Protein AF-A0A0B3AYQ5-F1 (afdb_monomer)

Solvent-accessible surface area (backbone atoms only — not comparable to full-atom values): 13109 Å² total; per-residue (Å²): 111,71,46,58,50,50,16,62,77,32,60,96,40,75,68,12,52,46,30,43,43,31,38,44,29,35,71,77,69,67,36,53,75,66,44,11,40,66,32,95,88,72,11,34,40,79,83,50,86,39,75,66,57,52,54,53,49,52,52,49,53,55,54,66,64,71,38,71,66,62,55,50,54,50,51,51,52,51,51,54,48,53,53,50,51,52,54,51,52,52,51,49,50,60,68,42,46,61,56,46,50,50,49,52,42,36,38,61,44,52,49,21,46,53,53,8,47,52,45,10,52,50,40,34,53,52,51,50,48,56,49,50,46,50,53,56,57,50,56,70,68,73,61,85,64,96,80,60,83,84,62,44,66,62,53,52,53,52,50,59,75,55,40,73,91,76,61,77,56,53,69,62,55,44,50,57,53,51,52,50,52,52,52,50,30,50,55,48,39,50,52,43,35,44,71,75,66,42,91,48,64,67,59,37,54,53,49,36,55,55,45,42,53,47,18,50,52,48,18,54,51,39,25,50,52,38,31,52,53,35,49,52,51,60,48,46,70,73,70,68,78,81,123

pLDDT: mean 84.34, std 13.09, range [39.56, 97.56]

Radius of gyration: 45.5 Å; Cα contacts (8 Å, |Δi|>4): 191; chains: 1; bounding box: 104×42×115 Å

Sequence (243 aa):
MAFSSVSKTLEGTPSGNFFKAVDTNIRQLGMGINEALFNPKNGAILSYPSPLIESSMEVLLESSRKGPSIVSQSLISISTYIERIHKVSERLKDLLAEVISSMKAQISFLTPAIAGIVVGISAMVVNIIVKLNMSLSVTSFEGGSADVAGSAGGLTALVDLFSVNGIIPSYWFQLVVGIYVVELAFVLTILQNGIENGSDKINEQYLLGKNLGKSFLLYAIIAFIVTLLFTFMAQGILQGELV

Structure (mmCIF, N/CA/C/O backbone):
data_AF-A0A0B3AYQ5-F1
#
_entry.id   AF-A0A0B3AYQ5-F1
#
loop_
_atom_site.group_PDB
_atom_site.id
_atom_site.type_symbol
_atom_site.label_atom_id
_atom_site.label_alt_id
_atom_site.label_comp_id
_atom_site.label_asym_id
_atom_site.label_entity_id
_atom_site.label_seq_id
_atom_site.pdbx_PDB_ins_code
_atom_site.Cartn_x
_atom_site.Cartn_y
_atom_site.Cartn_z
_atom_site.occupancy
_atom_site.B_iso_or_equiv
_atom_site.auth_seq_id
_atom_site.auth_comp_id
_atom_site.auth_asym_id
_atom_site.auth_atom_id
_atom_site.pdbx_PDB_model_num
ATOM 1 N N . MET A 1 1 ? -40.738 -3.015 47.691 1.00 61.97 1 MET A N 1
ATOM 2 C CA . MET A 1 1 ? -39.549 -3.857 47.951 1.00 61.97 1 MET A CA 1
ATOM 3 C C . MET A 1 1 ? -39.862 -5.284 47.541 1.00 61.97 1 MET A C 1
ATOM 5 O O . MET A 1 1 ? -41.006 -5.706 47.702 1.00 61.97 1 MET A O 1
ATOM 9 N N . ALA A 1 2 ? -38.874 -5.998 47.000 1.00 78.31 2 ALA A N 1
ATOM 10 C CA . ALA A 1 2 ? -39.053 -7.349 46.471 1.00 78.31 2 ALA A CA 1
ATOM 11 C C . ALA A 1 2 ? -39.594 -8.330 47.533 1.00 78.31 2 ALA A C 1
ATOM 13 O O . ALA A 1 2 ? -40.571 -9.018 47.264 1.00 78.31 2 ALA A O 1
ATOM 14 N N . PHE A 1 3 ? -39.073 -8.295 48.768 1.00 84.19 3 PHE A N 1
ATOM 15 C CA . PHE A 1 3 ? -39.497 -9.186 49.862 1.00 84.19 3 PHE A CA 1
ATOM 16 C C . PHE A 1 3 ? -40.986 -9.064 50.238 1.00 84.19 3 PHE A C 1
ATOM 18 O O . PHE A 1 3 ? -41.672 -10.075 50.341 1.00 84.19 3 PHE A O 1
ATOM 25 N N . SER A 1 4 ? -41.520 -7.840 50.335 1.00 86.31 4 SER A N 1
ATOM 26 C CA . SER A 1 4 ? -42.957 -7.584 50.570 1.00 86.31 4 SER A CA 1
ATOM 27 C C . SER A 1 4 ? -43.858 -8.051 49.416 1.00 86.31 4 SER A C 1
ATOM 29 O O . SER A 1 4 ? -45.037 -8.334 49.602 1.00 86.31 4 SER A O 1
ATOM 31 N N . SER A 1 5 ? -43.318 -8.091 48.195 1.00 86.25 5 SER A N 1
ATOM 32 C CA . SER A 1 5 ? -44.075 -8.533 47.016 1.00 86.25 5 SER A CA 1
ATOM 33 C C . SER A 1 5 ? -44.118 -10.059 46.964 1.00 86.25 5 SER A C 1
ATOM 35 O O . SER A 1 5 ? -45.180 -10.635 46.774 1.00 86.25 5 SER A O 1
ATOM 37 N N . VAL A 1 6 ? -42.983 -10.712 47.231 1.00 85.88 6 VAL A N 1
ATOM 38 C CA . VAL A 1 6 ? -42.873 -12.175 47.299 1.00 85.88 6 VAL A CA 1
ATOM 39 C C . VAL A 1 6 ? -43.695 -12.748 48.458 1.00 85.88 6 VAL A C 1
ATOM 41 O O . VAL A 1 6 ? -44.351 -13.771 48.280 1.00 85.88 6 VAL A O 1
ATOM 44 N N . SER A 1 7 ? -43.729 -12.082 49.618 1.00 89.62 7 SER A N 1
ATOM 45 C CA . SER A 1 7 ? -44.543 -12.533 50.756 1.00 89.62 7 SER A CA 1
ATOM 46 C C . SER A 1 7 ? -46.047 -12.500 50.467 1.00 89.62 7 SER A C 1
ATOM 48 O O . SER A 1 7 ? -46.755 -13.408 50.893 1.00 89.62 7 SER A O 1
ATOM 50 N N . LYS A 1 8 ? -46.527 -11.503 49.709 1.00 89.19 8 LYS A N 1
ATOM 51 C CA . LYS A 1 8 ? -47.926 -11.415 49.255 1.00 89.19 8 LYS A CA 1
ATOM 52 C C . LYS A 1 8 ? -48.265 -12.466 48.201 1.00 89.19 8 LYS A C 1
ATOM 54 O O . LYS A 1 8 ? -49.341 -13.043 48.246 1.00 89.19 8 LYS A O 1
ATOM 59 N N . THR A 1 9 ? -47.356 -12.743 47.268 1.00 89.31 9 THR A N 1
ATOM 60 C CA . THR A 1 9 ? -47.579 -13.780 46.245 1.00 89.31 9 THR A CA 1
ATOM 61 C C . THR A 1 9 ? -47.590 -15.190 46.841 1.00 89.31 9 THR A C 1
ATOM 63 O O . THR A 1 9 ? -48.255 -16.076 46.318 1.00 89.31 9 THR A O 1
ATOM 66 N N . LEU A 1 10 ? -46.859 -15.402 47.937 1.00 88.38 10 LEU A N 1
ATOM 67 C CA . LEU A 1 10 ? -46.743 -16.685 48.635 1.00 88.38 10 LEU A CA 1
ATOM 68 C C . LEU A 1 10 ? -47.574 -16.735 49.928 1.00 88.38 10 LEU A C 1
ATOM 70 O O . LEU A 1 10 ? -47.243 -17.487 50.852 1.00 88.38 10 LEU A O 1
ATOM 74 N N . GLU A 1 11 ? -48.629 -15.925 50.017 1.00 87.56 11 GLU A N 1
ATOM 75 C CA . GLU A 1 11 ? -49.470 -15.819 51.207 1.00 87.56 11 GLU A CA 1
ATOM 76 C C . GLU A 1 11 ? -50.071 -17.184 51.596 1.00 87.56 11 GLU A C 1
ATOM 78 O O . GLU A 1 11 ? -50.520 -17.957 50.753 1.00 87.56 11 GLU A O 1
ATOM 83 N N . GLY A 1 12 ? -50.018 -17.516 52.889 1.00 85.62 12 GLY A N 1
ATOM 84 C CA . GLY A 1 12 ? -50.470 -18.810 53.415 1.00 85.62 12 GLY A CA 1
ATOM 85 C C . GLY A 1 12 ? -49.436 -19.944 53.369 1.00 85.62 12 GLY A C 1
ATOM 86 O O . GLY A 1 12 ? -49.708 -21.019 53.898 1.00 85.62 12 GLY A O 1
ATOM 87 N N . THR A 1 13 ? -48.240 -19.727 52.807 1.00 90.94 13 THR A N 1
ATOM 88 C CA . THR A 1 13 ? -47.160 -20.736 52.781 1.00 90.94 13 THR A CA 1
ATOM 89 C C . THR A 1 13 ? -46.059 -20.461 53.820 1.00 90.94 13 THR A C 1
ATOM 91 O O . THR A 1 13 ? -45.840 -19.303 54.194 1.00 90.94 13 THR A O 1
ATOM 94 N N . PRO A 1 14 ? -45.291 -21.486 54.256 1.00 85.12 14 PRO A N 1
ATOM 95 C CA . PRO A 1 14 ? -44.129 -21.293 55.132 1.00 85.12 14 PRO A CA 1
ATOM 96 C C . PRO A 1 14 ? -43.091 -20.319 54.551 1.00 85.12 14 PRO A C 1
ATOM 98 O O . PRO A 1 14 ? -42.562 -19.473 55.269 1.00 85.12 14 PRO A O 1
ATOM 101 N N . SER A 1 15 ? -42.850 -20.377 53.237 1.00 84.88 15 SER A N 1
ATOM 102 C CA . SER A 1 15 ? -41.939 -19.468 52.531 1.00 84.88 15 SER A CA 1
ATOM 103 C C . SER A 1 15 ? -42.455 -18.026 52.509 1.00 84.88 15 SER A C 1
ATOM 105 O O . SER A 1 15 ? -41.680 -17.091 52.699 1.00 84.88 15 SER A O 1
ATOM 107 N N . GLY A 1 16 ? -43.766 -17.826 52.339 1.00 88.69 16 GLY A N 1
ATOM 108 C CA . GLY A 1 16 ? -44.385 -16.502 52.433 1.00 88.69 16 GLY A CA 1
ATOM 109 C C . GLY A 1 16 ? -44.239 -15.887 53.823 1.00 88.69 16 GLY A C 1
ATOM 110 O O . GLY A 1 16 ? -43.894 -14.710 53.945 1.00 88.69 16 GLY A O 1
ATOM 111 N N . ASN A 1 17 ? -44.409 -16.693 54.875 1.00 89.69 17 ASN A N 1
ATOM 112 C CA . ASN A 1 17 ? -44.223 -16.241 56.254 1.00 89.69 17 ASN A CA 1
ATOM 113 C C . ASN A 1 17 ? -42.755 -15.907 56.571 1.00 89.69 17 ASN A C 1
ATOM 115 O O . ASN A 1 17 ? -42.500 -14.923 57.266 1.00 89.69 17 ASN A O 1
ATOM 119 N N . PHE A 1 18 ? -41.794 -16.649 56.008 1.00 91.19 18 PHE A N 1
ATOM 120 C CA . PHE A 1 18 ? -40.369 -16.308 56.081 1.00 91.19 18 PHE A CA 1
ATOM 121 C C . PHE A 1 18 ? -40.086 -14.931 55.460 1.00 91.19 18 PHE A C 1
ATOM 123 O O . PHE A 1 18 ? -39.549 -14.046 56.125 1.00 91.19 18 PHE A O 1
ATOM 130 N N . PHE A 1 19 ? -40.521 -14.689 54.219 1.00 91.25 19 PHE A N 1
ATOM 131 C CA . PHE A 1 19 ? -40.317 -13.389 53.567 1.00 91.25 19 PHE A CA 1
ATOM 132 C C . PHE A 1 19 ? -41.082 -12.244 54.245 1.00 91.25 19 PHE A C 1
ATOM 134 O O . PHE A 1 19 ? -40.617 -11.103 54.235 1.00 91.25 19 PHE A O 1
ATOM 141 N N . LYS A 1 20 ? -42.224 -12.533 54.879 1.00 91.25 20 LYS A N 1
ATOM 142 C CA . LYS A 1 20 ? -42.960 -11.576 55.716 1.00 91.25 20 LYS A CA 1
ATOM 143 C C . LYS A 1 20 ? -42.175 -11.204 56.975 1.00 91.25 20 LYS A C 1
ATOM 145 O O . LYS A 1 20 ? -42.151 -10.027 57.333 1.00 91.25 20 LYS A O 1
ATOM 150 N N . ALA A 1 21 ? -41.509 -12.164 57.620 1.00 89.75 21 ALA A N 1
ATOM 151 C CA . ALA A 1 21 ? -40.634 -11.899 58.763 1.00 89.75 21 ALA A CA 1
ATOM 152 C C . ALA A 1 21 ? -39.441 -11.016 58.363 1.00 89.75 21 ALA A C 1
ATOM 154 O O . ALA A 1 21 ? -39.172 -10.021 59.031 1.00 89.75 21 ALA A O 1
ATOM 155 N N . VAL A 1 22 ? -38.806 -11.297 57.219 1.00 90.44 22 VAL A N 1
ATOM 156 C CA . VAL A 1 22 ? -37.732 -10.455 56.660 1.00 90.44 22 VAL A CA 1
ATOM 157 C C . VAL A 1 22 ? -38.226 -9.030 56.361 1.00 90.44 22 VAL A C 1
ATOM 159 O O . VAL A 1 22 ? -37.581 -8.065 56.761 1.00 90.44 22 VAL A O 1
ATOM 162 N N . ASP A 1 23 ? -39.385 -8.864 55.711 1.00 91.62 23 ASP A N 1
ATOM 163 C CA . ASP A 1 23 ? -39.957 -7.534 55.413 1.00 91.62 23 ASP A CA 1
ATOM 164 C C . ASP A 1 23 ? -40.316 -6.761 56.694 1.00 91.62 23 ASP A C 1
ATOM 166 O O . ASP A 1 23 ? -40.090 -5.555 56.779 1.00 91.62 23 ASP A O 1
ATOM 170 N N . THR A 1 24 ? -40.817 -7.459 57.717 1.00 90.25 24 THR A N 1
ATOM 171 C CA . THR A 1 24 ? -41.140 -6.878 59.031 1.00 90.25 24 THR A CA 1
ATOM 172 C C . THR A 1 24 ? -39.876 -6.394 59.736 1.00 90.25 24 THR A C 1
ATOM 174 O O . THR A 1 24 ? -39.824 -5.259 60.204 1.00 90.25 24 THR A O 1
ATOM 177 N N . ASN A 1 25 ? -38.830 -7.214 59.730 1.00 90.69 25 ASN A N 1
ATOM 178 C CA . ASN A 1 25 ? -37.513 -6.900 60.268 1.00 90.69 25 ASN A CA 1
ATOM 179 C C . ASN A 1 25 ? -36.871 -5.674 59.595 1.00 90.69 25 ASN A C 1
ATOM 181 O O . ASN A 1 25 ? -36.304 -4.818 60.271 1.00 90.69 25 ASN A O 1
ATOM 185 N N . ILE A 1 26 ? -37.014 -5.536 58.275 1.00 89.75 26 ILE A N 1
ATOM 186 C CA . ILE A 1 26 ? -36.509 -4.371 57.534 1.00 89.75 26 ILE A CA 1
ATOM 187 C C . ILE A 1 26 ? -37.347 -3.117 57.835 1.00 89.75 26 ILE A C 1
ATOM 189 O O . ILE A 1 26 ? -36.799 -2.038 58.043 1.00 89.75 26 ILE A O 1
ATOM 193 N N . ARG A 1 27 ? -38.682 -3.233 57.862 1.00 88.06 27 ARG A N 1
ATOM 194 C CA . ARG A 1 27 ? -39.593 -2.077 57.967 1.00 88.06 27 ARG A CA 1
ATOM 195 C C . ARG A 1 27 ? -39.807 -1.567 59.386 1.00 88.06 27 ARG A C 1
ATOM 197 O O . ARG A 1 27 ? -39.902 -0.361 59.577 1.00 88.06 27 ARG A O 1
ATOM 204 N N . GLN A 1 28 ? -39.968 -2.471 60.348 1.00 87.44 28 GLN A N 1
ATOM 205 C CA . GLN A 1 28 ? -40.329 -2.124 61.725 1.00 87.44 28 GLN A CA 1
ATOM 206 C C . GLN A 1 28 ? -39.097 -1.941 62.609 1.00 87.44 28 GLN A C 1
ATOM 208 O O . GLN A 1 28 ? -39.107 -1.080 63.482 1.00 87.44 28 GLN A O 1
ATOM 213 N N . LEU A 1 29 ? -38.036 -2.720 62.371 1.00 85.25 29 LEU A N 1
ATOM 214 C CA . LEU A 1 29 ? -36.797 -2.659 63.154 1.00 85.25 29 LEU A CA 1
ATOM 215 C C . LEU A 1 29 ? -35.672 -1.889 62.442 1.00 85.25 29 LEU A C 1
ATOM 217 O O . LEU A 1 29 ? -34.616 -1.685 63.031 1.00 85.25 29 LEU A O 1
ATOM 221 N N . GLY A 1 30 ? -35.883 -1.453 61.193 1.00 85.31 30 GLY A N 1
ATOM 222 C CA . GLY A 1 30 ? -34.909 -0.664 60.430 1.00 85.31 30 GLY A CA 1
ATOM 223 C C . GLY A 1 30 ? -33.626 -1.420 60.067 1.00 85.31 30 GLY A C 1
ATOM 224 O O . GLY A 1 30 ? -32.621 -0.788 59.751 1.00 85.31 30 GLY A O 1
ATOM 225 N N . MET A 1 31 ? -33.637 -2.754 60.133 1.00 88.75 31 MET A N 1
ATOM 226 C CA . MET A 1 31 ? -32.448 -3.579 59.912 1.00 88.75 31 MET A CA 1
ATOM 227 C C . MET A 1 31 ? -32.062 -3.640 58.427 1.00 88.75 31 MET A C 1
ATOM 229 O O . MET A 1 31 ? -32.922 -3.698 57.543 1.00 88.75 31 MET A O 1
ATOM 233 N N . GLY A 1 32 ? -30.755 -3.683 58.144 1.00 86.62 32 GLY A N 1
ATOM 234 C CA . GLY A 1 32 ? -30.249 -3.970 56.796 1.00 86.62 32 GLY A CA 1
ATOM 235 C C . GLY A 1 32 ? -30.603 -5.395 56.347 1.00 86.62 32 GLY A C 1
ATOM 236 O O . GLY A 1 32 ? -30.903 -6.246 57.175 1.00 86.62 32 GLY A O 1
ATOM 237 N N . ILE A 1 33 ? -30.543 -5.700 55.043 1.00 87.25 33 ILE A N 1
ATOM 238 C CA . ILE A 1 33 ? -30.954 -7.020 54.505 1.00 87.25 33 ILE A CA 1
ATOM 239 C C . ILE A 1 33 ? -30.185 -8.181 55.165 1.00 87.25 33 ILE A C 1
ATOM 241 O O . ILE A 1 33 ? -30.793 -9.191 55.506 1.00 87.25 33 ILE A O 1
ATOM 245 N N . ASN A 1 34 ? -28.873 -8.027 55.392 1.00 88.25 34 ASN A N 1
ATOM 246 C CA . ASN A 1 34 ? -28.060 -9.031 56.089 1.00 88.25 34 ASN A CA 1
ATOM 247 C C . ASN A 1 34 ? -28.537 -9.237 57.539 1.00 88.25 34 ASN A C 1
ATOM 249 O O . ASN A 1 34 ? -28.801 -10.366 57.938 1.00 88.25 34 ASN A O 1
ATOM 253 N N . GLU A 1 35 ? -28.740 -8.158 58.298 1.00 88.44 35 GLU A N 1
ATOM 254 C CA . GLU A 1 35 ? -29.214 -8.245 59.685 1.00 88.44 35 GLU A CA 1
ATOM 255 C C . GLU A 1 35 ? -30.648 -8.789 59.770 1.00 88.44 35 GLU A C 1
ATOM 257 O O . GLU A 1 35 ? -30.952 -9.635 60.604 1.00 88.44 35 GLU A O 1
ATOM 262 N N . ALA A 1 36 ? -31.537 -8.379 58.868 1.00 90.62 36 ALA A N 1
ATOM 263 C CA . ALA A 1 36 ? -32.914 -8.858 58.836 1.00 90.62 36 ALA A CA 1
ATOM 264 C C . ALA A 1 36 ? -33.018 -10.375 58.599 1.00 90.62 36 ALA A C 1
ATOM 266 O O . ALA A 1 36 ? -33.968 -11.002 59.080 1.00 90.62 36 ALA A O 1
ATOM 267 N N . LEU A 1 37 ? -32.045 -10.957 57.891 1.00 90.19 37 LEU A N 1
ATOM 268 C CA . LEU A 1 37 ? -31.942 -12.390 57.619 1.00 90.19 37 LEU A CA 1
ATOM 269 C C . LEU A 1 37 ? -31.195 -13.143 58.736 1.00 90.19 37 LEU A C 1
ATOM 271 O O . LEU A 1 37 ? -31.741 -14.111 59.265 1.00 90.19 37 LEU A O 1
ATOM 275 N N . PHE A 1 38 ? -30.002 -12.676 59.127 1.00 91.94 38 PHE A N 1
ATOM 276 C CA . PHE A 1 38 ? -29.012 -13.440 59.906 1.00 91.94 38 PHE A CA 1
ATOM 277 C C . PHE A 1 38 ? -28.703 -12.878 61.310 1.00 91.94 38 PHE A C 1
ATOM 279 O O . PHE A 1 38 ? -27.786 -13.364 61.970 1.00 91.94 38 PHE A O 1
ATOM 286 N N . ASN A 1 39 ? -29.416 -11.855 61.804 1.00 92.19 39 ASN A N 1
ATOM 287 C CA . ASN A 1 39 ? -29.119 -11.292 63.128 1.00 92.19 39 ASN A CA 1
ATOM 288 C C . ASN A 1 39 ? -29.266 -12.359 64.244 1.00 92.19 39 ASN A C 1
ATOM 290 O O . ASN A 1 39 ? -30.325 -12.984 64.334 1.00 92.19 39 ASN A O 1
ATOM 294 N N . PRO A 1 40 ? -28.273 -12.521 65.144 1.00 85.31 40 PRO A N 1
ATOM 295 C CA . PRO A 1 40 ? -28.285 -13.552 66.190 1.00 85.31 40 PRO A CA 1
ATOM 296 C C . PRO A 1 40 ? -29.435 -13.453 67.198 1.00 85.31 40 PRO A C 1
ATOM 298 O O . PRO A 1 40 ? -29.719 -14.421 67.897 1.00 85.31 40 PRO A O 1
ATOM 301 N N . LYS A 1 41 ? -30.067 -12.280 67.323 1.00 84.56 41 LYS A N 1
ATOM 302 C CA . LYS A 1 41 ? -31.176 -12.036 68.257 1.00 84.56 41 LYS A CA 1
ATOM 303 C C . LYS A 1 41 ? -32.534 -12.012 67.559 1.00 84.56 41 LYS A C 1
ATOM 305 O O . LYS A 1 41 ? -33.481 -12.583 68.083 1.00 84.56 41 LYS A O 1
ATOM 310 N N . ASN A 1 42 ? -32.616 -11.367 66.391 1.00 84.69 42 ASN A N 1
ATOM 311 C CA . ASN A 1 42 ? -33.891 -11.048 65.729 1.00 84.69 42 ASN A CA 1
ATOM 312 C C . ASN A 1 42 ? -33.948 -11.444 64.236 1.00 84.69 42 ASN A C 1
ATOM 314 O O . ASN A 1 42 ? -34.849 -11.002 63.527 1.00 84.69 42 ASN A O 1
ATOM 318 N N . GLY A 1 43 ? -32.997 -12.225 63.717 1.00 88.06 43 GLY A N 1
ATOM 319 C CA . GLY A 1 43 ? -32.953 -12.621 62.305 1.00 88.06 43 GLY A CA 1
ATOM 320 C C . GLY A 1 43 ? -34.103 -13.550 61.907 1.00 88.06 43 GLY A C 1
ATOM 321 O O . GLY A 1 43 ? -34.515 -14.417 62.678 1.00 88.06 43 GLY A O 1
ATOM 322 N N . ALA A 1 44 ? -34.609 -13.407 60.680 1.00 89.69 44 ALA A N 1
ATOM 323 C CA . ALA A 1 44 ? -35.707 -14.237 60.180 1.00 89.69 44 ALA A CA 1
ATOM 324 C C . ALA A 1 44 ? -35.354 -15.737 60.131 1.00 89.69 44 ALA A C 1
ATOM 326 O O . ALA A 1 44 ? -36.242 -16.577 60.272 1.00 89.69 44 ALA A O 1
ATOM 327 N N . ILE A 1 45 ? -34.069 -16.085 59.994 1.00 89.94 45 ILE A N 1
ATOM 328 C CA . ILE A 1 45 ? -33.587 -17.477 59.988 1.00 89.94 45 ILE A CA 1
ATOM 329 C C . ILE A 1 45 ? -33.779 -18.165 61.347 1.00 89.94 45 ILE A C 1
ATOM 331 O O . ILE A 1 45 ? -34.029 -19.365 61.381 1.00 89.94 45 ILE A O 1
ATOM 335 N N . LEU A 1 46 ? -33.786 -17.423 62.462 1.00 87.56 46 LEU A N 1
ATOM 336 C CA . LEU A 1 46 ? -34.055 -17.995 63.792 1.00 87.56 46 LEU A CA 1
ATOM 337 C C . LEU A 1 46 ? -35.468 -18.586 63.891 1.00 87.56 46 LEU A C 1
ATOM 339 O O . LEU A 1 46 ? -35.681 -19.578 64.581 1.00 87.56 46 LEU A O 1
ATOM 343 N N . SER A 1 47 ? -36.432 -17.984 63.188 1.00 86.50 47 SER A N 1
ATOM 344 C CA . SER A 1 47 ? -37.814 -18.477 63.126 1.00 86.50 47 SER A CA 1
ATOM 345 C C . SER A 1 47 ? -38.004 -19.591 62.086 1.00 86.50 47 SER A C 1
ATOM 347 O O . SER A 1 47 ? -39.020 -20.281 62.115 1.00 86.50 47 SER A O 1
ATOM 349 N N . TYR A 1 48 ? -37.042 -19.768 61.173 1.00 88.06 48 TYR A N 1
ATOM 350 C CA . TYR A 1 48 ? -37.090 -20.728 60.065 1.00 88.06 48 TYR A CA 1
ATOM 351 C C . TYR A 1 48 ? -35.714 -21.394 59.855 1.00 88.06 48 TYR A C 1
ATOM 353 O O . TYR A 1 48 ? -35.060 -21.136 58.838 1.00 88.06 48 TYR A O 1
ATOM 361 N N . PRO A 1 49 ? -35.256 -22.251 60.793 1.00 82.75 49 PRO A N 1
ATOM 362 C CA . PRO A 1 49 ? -33.917 -22.838 60.768 1.00 82.75 49 PRO A CA 1
ATOM 363 C C . PRO A 1 49 ? -33.827 -23.956 59.718 1.00 82.75 49 PRO A C 1
ATOM 365 O O . PRO A 1 49 ? -33.979 -25.140 60.014 1.00 82.75 49 PRO A O 1
ATOM 368 N N . SER A 1 50 ? -33.611 -23.573 58.460 1.00 89.88 50 SER A N 1
ATOM 369 C CA . SER A 1 50 ? -33.400 -24.489 57.339 1.00 89.88 50 SER A CA 1
ATOM 370 C C . SER A 1 50 ? -32.055 -24.195 56.670 1.00 89.88 50 SER A C 1
ATOM 372 O O . SER A 1 50 ? -31.890 -23.090 56.145 1.00 89.88 50 SER A O 1
ATOM 374 N N . PRO A 1 51 ? -31.136 -25.179 56.583 1.00 86.94 51 PRO A N 1
ATOM 375 C CA . PRO A 1 51 ? -29.842 -25.003 55.914 1.00 86.94 51 PRO A CA 1
ATOM 376 C C . PRO A 1 51 ? -29.971 -24.556 54.450 1.00 86.94 51 PRO A C 1
ATOM 378 O O . PRO A 1 51 ? -29.129 -23.833 53.921 1.00 86.94 51 PRO A O 1
ATOM 381 N N . LEU A 1 52 ? -31.059 -24.961 53.785 1.00 85.88 52 LEU A N 1
ATOM 382 C CA . LEU A 1 52 ? -31.342 -24.580 52.404 1.00 85.88 52 LEU A CA 1
ATOM 383 C C . LEU A 1 52 ? -31.734 -23.101 52.288 1.00 85.88 52 LEU A C 1
ATOM 385 O O . LEU A 1 52 ? -31.305 -22.428 51.351 1.00 85.88 52 LEU A O 1
ATOM 389 N N . ILE A 1 53 ? -32.544 -22.596 53.225 1.00 88.50 53 ILE A N 1
ATOM 390 C CA . ILE A 1 53 ? -32.951 -21.184 53.261 1.00 88.50 53 ILE A CA 1
ATOM 391 C C . ILE A 1 53 ? -31.740 -20.312 53.583 1.00 88.50 53 ILE A C 1
ATOM 393 O O . ILE A 1 53 ? -31.520 -19.313 52.905 1.00 88.50 53 ILE A O 1
ATOM 397 N N . GLU A 1 54 ? -30.940 -20.722 54.564 1.00 88.19 54 GLU A N 1
ATOM 398 C CA . GLU A 1 54 ? -29.711 -20.042 54.968 1.00 88.19 54 GLU A CA 1
ATOM 399 C C . GLU A 1 54 ? -28.751 -19.877 53.782 1.00 88.19 54 GLU A C 1
ATOM 401 O O . GLU A 1 54 ? -28.472 -18.751 53.367 1.00 88.19 54 GLU A O 1
ATOM 406 N N . SER A 1 55 ? -28.369 -20.984 53.136 1.00 89.88 55 SER A N 1
ATOM 407 C CA . SER A 1 55 ? -27.460 -20.962 51.984 1.00 89.88 55 SER A CA 1
ATOM 408 C C . SER A 1 55 ? -28.033 -20.191 50.785 1.00 89.88 55 SER A C 1
ATOM 410 O O . SER A 1 55 ? -27.331 -19.408 50.143 1.00 89.88 55 SER A O 1
ATOM 412 N N . SER A 1 56 ? -29.332 -20.335 50.496 1.00 88.88 56 SER A N 1
ATOM 413 C CA . SER A 1 56 ? -29.973 -19.605 49.388 1.00 88.88 56 SER A CA 1
ATOM 414 C C . SER A 1 56 ? -29.992 -18.093 49.624 1.00 88.88 56 SER A C 1
ATOM 416 O O . SER A 1 56 ? -29.821 -17.310 48.687 1.00 88.88 56 SER A O 1
ATOM 418 N N . MET A 1 57 ? -30.205 -17.663 50.869 1.00 89.94 57 MET A N 1
ATOM 419 C CA . MET A 1 57 ? -30.222 -16.250 51.239 1.00 89.94 57 MET A CA 1
ATOM 420 C C . MET A 1 57 ? -28.816 -15.647 51.329 1.00 89.94 57 MET A C 1
ATOM 422 O O . MET A 1 57 ? -28.658 -14.478 50.981 1.00 89.94 57 MET A O 1
ATOM 426 N N . GLU A 1 58 ? -27.792 -16.424 51.702 1.00 88.06 58 GLU A N 1
ATOM 427 C CA . GLU A 1 58 ? -26.385 -16.003 51.608 1.00 88.06 58 GLU A CA 1
ATOM 428 C C . GLU A 1 58 ? -25.990 -15.719 50.155 1.00 88.06 58 GLU A C 1
ATOM 430 O O . GLU A 1 58 ? -25.463 -14.649 49.845 1.00 88.06 58 GLU A O 1
ATOM 435 N N . VAL A 1 59 ? -26.316 -16.636 49.237 1.00 85.50 59 VAL A N 1
ATOM 436 C CA . VAL A 1 59 ? -26.042 -16.461 47.803 1.00 85.50 59 VAL A CA 1
ATOM 437 C C . VAL A 1 59 ? -26.806 -15.261 47.238 1.00 85.50 59 VAL A C 1
ATOM 439 O O . VAL A 1 59 ? -26.242 -14.469 46.478 1.00 85.50 59 VAL A O 1
ATOM 442 N N . LEU A 1 60 ? -28.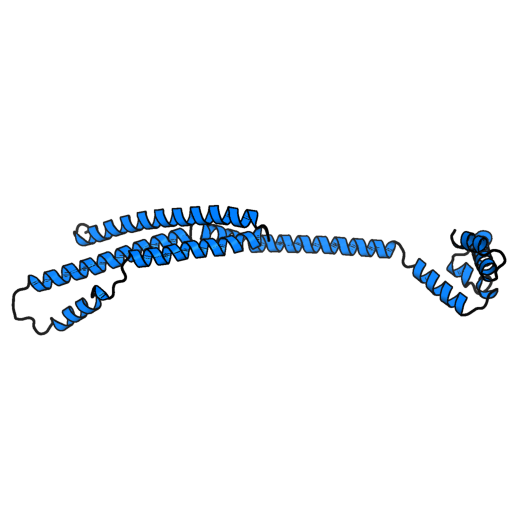074 -15.079 47.622 1.00 82.50 60 LEU A N 1
ATOM 443 C CA . LEU A 1 60 ? -28.871 -13.923 47.208 1.00 82.50 60 LEU A CA 1
ATOM 444 C C . LEU A 1 60 ? -28.247 -12.609 47.697 1.00 82.50 60 LEU A C 1
ATOM 446 O O . LEU A 1 60 ? -28.117 -11.668 46.911 1.00 82.50 60 LEU A O 1
ATOM 450 N N . LEU A 1 61 ? -27.817 -12.548 48.958 1.00 84.88 61 LEU A N 1
ATOM 451 C CA . LEU A 1 61 ? -27.155 -11.375 49.522 1.00 84.88 61 LEU A CA 1
ATOM 452 C C . LEU A 1 61 ? -25.856 -11.052 48.770 1.00 84.88 61 LEU A C 1
ATOM 454 O O . LEU A 1 61 ? -25.629 -9.899 48.396 1.00 84.88 61 LEU A O 1
ATOM 458 N N . GLU A 1 62 ? -25.037 -12.064 48.494 1.00 81.25 62 GLU A N 1
ATOM 459 C CA . GLU A 1 62 ? -23.751 -11.876 47.825 1.00 81.25 62 GLU A CA 1
ATOM 460 C C . GLU A 1 62 ? -23.915 -11.507 46.343 1.00 81.25 62 GLU A C 1
ATOM 462 O O . GLU A 1 62 ? -23.189 -10.663 45.813 1.00 81.25 62 GLU A O 1
ATOM 467 N N . SER A 1 63 ? -24.944 -12.043 45.681 1.00 73.25 63 SER A N 1
ATOM 468 C CA . SER A 1 63 ? -25.324 -11.639 44.323 1.00 73.25 63 SER A CA 1
ATOM 469 C C . SER A 1 63 ? -25.847 -10.199 44.265 1.00 73.25 63 SER A C 1
ATOM 471 O O . SER A 1 63 ? -25.487 -9.458 43.353 1.00 73.25 63 SER A O 1
ATOM 473 N N . SER A 1 64 ? -26.603 -9.755 45.277 1.00 72.75 64 SER A N 1
ATOM 474 C CA . SER A 1 64 ? -27.078 -8.372 45.402 1.00 72.75 64 SER A CA 1
ATOM 475 C C . SER A 1 64 ? -25.948 -7.383 45.712 1.00 72.75 64 SER A C 1
ATOM 477 O O . SER A 1 64 ? -26.110 -6.186 45.466 1.00 72.75 64 SER A O 1
ATOM 479 N N . ARG A 1 65 ? -24.811 -7.857 46.245 1.00 70.81 65 ARG A N 1
ATOM 480 C CA . ARG A 1 65 ? -23.595 -7.058 46.474 1.00 70.81 65 ARG A CA 1
ATOM 481 C C . ARG A 1 65 ? -22.723 -6.897 45.231 1.00 70.81 65 ARG A C 1
ATOM 483 O O . ARG A 1 65 ? -21.914 -5.967 45.207 1.00 70.81 65 ARG A O 1
ATOM 490 N N . LYS A 1 66 ? -22.892 -7.718 44.182 1.00 67.06 66 LYS A N 1
ATOM 491 C CA . LYS A 1 66 ? -22.317 -7.448 42.848 1.00 67.06 66 LYS A CA 1
ATOM 492 C C . LYS A 1 66 ? -23.037 -6.240 42.234 1.00 67.06 66 LYS A C 1
ATOM 494 O O . LYS A 1 66 ? -23.945 -6.369 41.424 1.00 67.06 66 LYS A O 1
ATOM 499 N N . GLY A 1 67 ? -22.671 -5.056 42.717 1.00 69.88 67 GLY A N 1
ATOM 500 C CA . GLY A 1 67 ? -23.408 -3.818 42.507 1.00 69.88 67 GLY A CA 1
ATOM 501 C C . GLY A 1 67 ? -22.898 -2.946 41.353 1.00 69.88 67 GLY A C 1
ATOM 502 O O . GLY A 1 67 ? -21.869 -3.243 40.737 1.00 69.88 67 GLY A O 1
ATOM 503 N N . PRO A 1 68 ? -23.575 -1.806 41.114 1.00 72.44 68 PRO A N 1
ATOM 504 C CA . PRO A 1 68 ? -23.263 -0.843 40.050 1.00 72.44 68 PRO A CA 1
ATOM 505 C C . PRO A 1 68 ? -21.799 -0.378 40.008 1.00 72.44 68 PRO A C 1
ATOM 507 O O . PRO A 1 68 ? -21.290 -0.042 38.944 1.00 72.44 68 PRO A O 1
ATOM 510 N N . SER A 1 69 ? -21.102 -0.396 41.150 1.00 72.88 69 SER A N 1
ATOM 511 C CA . SER A 1 69 ? -19.679 -0.049 41.256 1.00 72.88 69 SER A CA 1
ATOM 512 C C . SER A 1 69 ? -18.775 -0.971 40.423 1.00 72.88 69 SER A C 1
ATOM 514 O O . SER A 1 69 ? -17.902 -0.492 39.706 1.00 72.88 69 SER A O 1
ATOM 516 N N . ILE A 1 70 ? -19.034 -2.286 40.420 1.00 78.38 70 ILE A N 1
ATOM 517 C CA . ILE A 1 70 ? -18.256 -3.251 39.621 1.00 78.38 70 ILE A CA 1
ATOM 518 C C . ILE A 1 70 ? -18.513 -3.048 38.121 1.00 78.38 70 ILE A C 1
ATOM 520 O O . ILE A 1 70 ? -17.587 -3.133 37.311 1.00 78.38 70 ILE A O 1
ATOM 524 N N . VAL A 1 71 ? -19.754 -2.723 37.749 1.00 77.19 71 VAL A N 1
ATOM 525 C CA . VAL A 1 71 ? -20.123 -2.393 36.364 1.00 77.19 71 VAL A CA 1
ATOM 526 C C . VAL A 1 71 ? -19.425 -1.107 35.913 1.00 77.19 71 VAL A C 1
ATOM 528 O O . VAL A 1 71 ? -18.805 -1.094 34.855 1.00 77.19 71 VAL A O 1
ATOM 531 N N . SER A 1 72 ? -19.446 -0.058 36.739 1.00 86.06 72 SER A N 1
ATOM 532 C CA . SER A 1 72 ? -18.748 1.209 36.477 1.00 86.06 72 SER A CA 1
ATOM 533 C C . SER A 1 72 ? -17.241 1.005 36.304 1.00 86.06 72 SER A C 1
ATOM 535 O O . SER A 1 72 ? -16.665 1.432 35.304 1.00 86.06 72 SER A O 1
ATOM 537 N N . GLN A 1 73 ? -16.611 0.261 37.218 1.00 86.50 73 GLN A N 1
ATOM 538 C CA . GLN A 1 73 ? -15.186 -0.056 37.144 1.00 86.50 73 GLN A CA 1
ATOM 539 C C . GLN A 1 73 ? -14.835 -0.805 35.849 1.00 86.50 73 GLN A C 1
ATOM 541 O O . GLN A 1 73 ? -13.834 -0.493 35.207 1.00 86.50 73 GLN A O 1
ATOM 546 N N . SER A 1 74 ? -15.689 -1.744 35.429 1.00 87.38 74 SER A N 1
ATOM 547 C CA . SER A 1 74 ? -15.515 -2.498 34.182 1.00 87.38 74 SER A CA 1
ATOM 548 C C . SER A 1 74 ? -15.650 -1.605 32.943 1.00 87.38 74 SER A C 1
ATOM 550 O O . SER A 1 74 ? -14.848 -1.717 32.018 1.00 87.38 74 SER A O 1
ATOM 552 N N . LEU A 1 75 ? -16.615 -0.677 32.931 1.00 87.56 75 LEU A N 1
ATOM 553 C CA . LEU A 1 75 ? -16.793 0.286 31.838 1.00 87.56 75 LEU A CA 1
ATOM 554 C C . LEU A 1 75 ? -15.607 1.253 31.722 1.00 87.56 75 LEU A C 1
ATOM 556 O O . LEU A 1 75 ? -15.144 1.509 30.611 1.00 87.56 75 LEU A O 1
ATOM 560 N N . ILE A 1 76 ? -15.068 1.736 32.849 1.00 94.00 76 ILE A N 1
ATOM 561 C CA . ILE A 1 76 ? -13.852 2.566 32.867 1.00 94.00 76 ILE A CA 1
ATOM 562 C C . ILE A 1 76 ? -12.673 1.783 32.281 1.00 94.00 76 ILE A C 1
ATOM 564 O O . ILE A 1 76 ? -11.979 2.289 31.402 1.00 94.00 76 ILE A O 1
ATOM 568 N N . SER A 1 77 ? -12.473 0.530 32.702 1.00 94.00 77 SER A N 1
ATOM 569 C CA . SER A 1 77 ? -11.401 -0.318 32.169 1.00 94.00 77 SER A CA 1
ATOM 570 C C . SER A 1 77 ? -11.532 -0.567 30.663 1.00 94.00 77 SER A C 1
ATOM 572 O O . SER A 1 77 ? -10.529 -0.491 29.953 1.00 94.00 77 SER A O 1
ATOM 574 N N . ILE A 1 78 ? -12.748 -0.803 30.157 1.00 94.25 78 ILE A N 1
ATOM 575 C CA . ILE A 1 78 ? -13.009 -0.940 28.715 1.00 94.25 78 ILE A CA 1
ATOM 576 C C . ILE A 1 78 ? -12.699 0.371 27.984 1.00 94.25 78 ILE A C 1
ATOM 578 O O . ILE A 1 78 ? -12.014 0.350 26.963 1.00 94.25 78 ILE A O 1
ATOM 582 N N . SER A 1 79 ? -13.130 1.517 28.518 1.00 96.56 79 SER A N 1
ATOM 583 C CA . SER A 1 79 ? -12.837 2.830 27.931 1.00 96.56 79 SER A CA 1
ATOM 584 C C . SER A 1 79 ? -11.331 3.086 27.846 1.00 96.56 79 SER A C 1
ATOM 586 O O . SER A 1 79 ? -10.825 3.471 26.793 1.00 96.56 79 SER A O 1
ATOM 588 N N . THR A 1 80 ? -10.589 2.820 28.9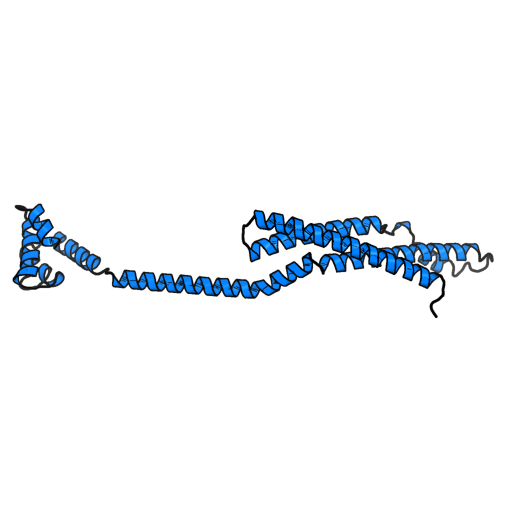26 1.00 96.44 80 THR A N 1
ATOM 589 C CA . THR A 1 80 ? -9.125 2.952 28.942 1.00 96.44 80 THR A CA 1
ATOM 590 C C . THR A 1 80 ? -8.458 1.993 27.955 1.00 96.44 80 THR A C 1
ATOM 592 O O . THR A 1 80 ? -7.455 2.344 27.335 1.00 96.44 80 THR A O 1
ATOM 595 N N . TYR A 1 81 ? -8.989 0.782 27.783 1.00 97.06 81 TYR A N 1
ATOM 596 C CA . TYR A 1 81 ? -8.480 -0.170 26.798 1.00 97.06 81 TYR A CA 1
ATOM 597 C C . TYR A 1 81 ? -8.683 0.321 25.358 1.00 97.06 81 TYR A C 1
ATOM 599 O O . TYR A 1 81 ? -7.738 0.288 24.571 1.00 97.06 81 TYR A O 1
ATOM 607 N N . ILE A 1 82 ? -9.869 0.847 25.031 1.00 96.75 82 ILE A N 1
ATOM 608 C CA . ILE A 1 82 ? -10.162 1.434 23.713 1.00 96.75 82 ILE A CA 1
ATOM 609 C C . ILE A 1 82 ? -9.236 2.625 23.433 1.00 96.75 82 ILE A C 1
ATOM 611 O O . ILE A 1 82 ? -8.659 2.709 22.350 1.00 96.75 82 ILE A O 1
ATOM 615 N N . GLU A 1 83 ? -9.021 3.503 24.417 1.00 97.31 83 GLU A N 1
ATOM 616 C CA . GLU A 1 83 ? -8.093 4.633 24.289 1.00 97.31 83 GLU A CA 1
ATOM 617 C C . GLU A 1 83 ? -6.655 4.160 24.010 1.00 97.31 83 GLU A C 1
ATOM 619 O O . GLU A 1 83 ? -5.964 4.708 23.149 1.00 97.31 83 GLU A O 1
ATOM 624 N N . ARG A 1 84 ? -6.200 3.100 24.693 1.00 97.56 84 ARG A N 1
ATOM 625 C CA . ARG A 1 84 ? -4.880 2.497 24.449 1.00 97.56 84 ARG A CA 1
ATOM 626 C C . ARG A 1 84 ? -4.777 1.891 23.052 1.00 97.56 84 ARG A C 1
ATOM 628 O O . ARG A 1 84 ? -3.759 2.103 22.400 1.00 97.56 84 ARG A O 1
ATOM 635 N N . ILE A 1 85 ? -5.803 1.181 22.578 1.00 96.94 85 ILE A N 1
ATOM 636 C CA . ILE A 1 85 ? -5.839 0.656 21.202 1.00 96.94 85 ILE A CA 1
ATOM 637 C C . ILE A 1 85 ? -5.735 1.793 20.191 1.00 96.94 85 ILE A C 1
ATOM 639 O O . ILE A 1 85 ? -4.966 1.687 19.238 1.00 96.94 85 ILE A O 1
ATOM 643 N N . HIS A 1 86 ? -6.476 2.881 20.400 1.00 96.25 86 HIS A N 1
ATOM 644 C CA . HIS A 1 86 ? -6.440 4.025 19.500 1.00 96.25 86 HIS A CA 1
ATOM 645 C C . HIS A 1 86 ? -5.031 4.629 19.420 1.00 96.25 86 HIS A C 1
ATOM 647 O O . HIS A 1 86 ? -4.496 4.763 18.322 1.00 96.25 86 HIS A O 1
ATOM 653 N N . LYS A 1 87 ? -4.381 4.861 20.571 1.00 97.00 87 LYS A N 1
ATOM 654 C CA . LYS A 1 87 ? -2.987 5.341 20.636 1.00 97.00 87 LYS A CA 1
ATOM 655 C C . LYS A 1 87 ? -2.000 4.396 19.948 1.00 97.00 87 LYS A C 1
ATOM 657 O O . LYS A 1 87 ? -1.062 4.847 19.296 1.00 97.00 87 LYS A O 1
ATOM 662 N N . VAL A 1 88 ? -2.187 3.081 20.082 1.00 96.56 88 VAL A N 1
ATOM 663 C CA . VAL A 1 88 ? -1.353 2.094 19.376 1.00 96.56 88 VAL A CA 1
ATOM 664 C C . VAL A 1 88 ? -1.582 2.179 17.866 1.00 96.56 88 VAL A C 1
ATOM 666 O O . VAL A 1 88 ? -0.610 2.193 17.119 1.00 96.56 88 VAL A O 1
ATOM 669 N N . SER A 1 89 ? -2.832 2.280 17.407 1.00 92.31 89 SER A N 1
ATOM 670 C CA . SER A 1 89 ? -3.150 2.416 15.981 1.00 92.31 89 SER A CA 1
ATOM 671 C C . SER A 1 89 ? -2.570 3.693 15.377 1.00 92.31 89 SER A C 1
ATOM 673 O O . SER A 1 89 ? -2.011 3.634 14.285 1.00 92.31 89 SER A O 1
ATOM 675 N N . GLU A 1 90 ? -2.670 4.819 16.082 1.00 94.38 90 GLU A N 1
ATOM 676 C CA . GLU A 1 90 ? -2.084 6.096 15.670 1.00 94.38 90 GLU A CA 1
ATOM 677 C C . GLU A 1 90 ? -0.563 5.976 15.536 1.00 94.38 90 GLU A C 1
ATOM 679 O O . GLU A 1 90 ? -0.008 6.248 14.476 1.00 94.38 90 GLU A O 1
ATOM 684 N N . ARG A 1 91 ? 0.102 5.402 16.545 1.00 95.19 91 ARG A N 1
ATOM 685 C CA . ARG A 1 91 ? 1.547 5.161 16.493 1.00 95.19 91 ARG A CA 1
ATOM 686 C C . ARG A 1 91 ? 1.962 4.217 15.362 1.00 95.19 91 ARG A C 1
ATOM 688 O O . ARG A 1 91 ? 3.015 4.415 14.765 1.00 95.19 91 ARG A O 1
ATOM 695 N N . LEU A 1 92 ? 1.172 3.184 15.064 1.00 92.50 92 LEU A N 1
ATOM 696 C CA . LEU A 1 92 ? 1.436 2.306 13.919 1.00 92.50 92 LEU A CA 1
ATOM 697 C C . LEU A 1 92 ? 1.296 3.058 12.594 1.00 92.50 92 LEU A C 1
ATOM 699 O O . LEU A 1 92 ? 2.133 2.876 11.716 1.00 92.50 92 LEU A O 1
ATOM 703 N N . LYS A 1 93 ? 0.280 3.917 12.453 1.00 90.69 93 LYS A N 1
ATOM 704 C CA . LYS A 1 93 ? 0.128 4.764 11.264 1.00 90.69 93 LYS A CA 1
ATOM 705 C C . LYS A 1 93 ? 1.316 5.703 11.094 1.00 90.69 93 LYS A C 1
ATOM 707 O O . LYS A 1 93 ? 1.840 5.776 9.990 1.00 90.69 93 LYS A O 1
ATOM 712 N N . ASP A 1 94 ? 1.783 6.331 12.169 1.00 95.00 94 ASP A N 1
ATOM 713 C CA . ASP A 1 94 ? 2.956 7.209 12.126 1.00 95.00 94 ASP A CA 1
ATOM 714 C C . ASP A 1 94 ? 4.224 6.456 11.705 1.00 95.00 94 ASP A C 1
ATOM 716 O O . ASP A 1 94 ? 4.952 6.910 10.826 1.00 95.00 94 ASP A O 1
ATOM 720 N N . LEU A 1 95 ? 4.466 5.267 12.272 1.00 94.75 95 LEU A N 1
ATOM 721 C CA . LEU A 1 95 ? 5.621 4.437 11.908 1.00 94.75 95 LEU A CA 1
ATOM 722 C C . LEU A 1 95 ? 5.567 3.958 10.451 1.00 94.75 95 LEU A C 1
ATOM 724 O O . LEU A 1 95 ? 6.599 3.830 9.796 1.00 94.75 95 LEU A O 1
ATOM 728 N N . LEU A 1 96 ? 4.370 3.680 9.935 1.00 94.56 96 LEU A N 1
ATOM 729 C CA . LEU A 1 96 ? 4.179 3.212 8.563 1.00 94.56 96 LEU A CA 1
ATOM 730 C C . LEU A 1 96 ? 4.096 4.360 7.554 1.00 94.56 96 LEU A C 1
ATOM 732 O O . LEU A 1 96 ? 4.283 4.116 6.365 1.00 94.56 96 LEU A O 1
ATOM 736 N N . ALA A 1 97 ? 3.861 5.600 7.990 1.00 94.75 97 ALA A N 1
ATOM 737 C CA . ALA A 1 97 ? 3.722 6.753 7.106 1.00 94.75 97 ALA A CA 1
ATOM 738 C C . ALA A 1 97 ? 4.961 6.956 6.223 1.00 94.75 97 ALA A C 1
ATOM 740 O O . ALA A 1 97 ? 4.832 7.194 5.021 1.00 94.75 97 ALA A O 1
ATOM 741 N N . GLU A 1 98 ? 6.159 6.793 6.790 1.00 95.25 98 GLU A N 1
ATOM 742 C CA . GLU A 1 98 ? 7.416 6.875 6.042 1.00 95.25 98 GLU A CA 1
ATOM 743 C C . GLU A 1 98 ? 7.526 5.758 4.993 1.00 95.25 98 GLU A C 1
ATOM 745 O O . GLU A 1 98 ? 7.853 6.017 3.833 1.00 95.25 98 GLU A O 1
ATOM 750 N N . VAL A 1 99 ? 7.168 4.526 5.365 1.00 95.25 99 VAL A N 1
ATOM 751 C CA . VAL A 1 99 ? 7.191 3.364 4.463 1.00 95.25 99 VAL A CA 1
ATOM 752 C C . VAL A 1 99 ? 6.193 3.542 3.315 1.00 95.25 99 VAL A C 1
ATOM 754 O O . VAL A 1 99 ? 6.550 3.352 2.154 1.00 95.25 99 VAL A O 1
ATOM 757 N N . ILE A 1 100 ? 4.963 3.970 3.615 1.00 94.19 100 ILE A N 1
ATOM 758 C CA . ILE A 1 100 ? 3.915 4.253 2.623 1.00 94.19 100 ILE A CA 1
ATOM 759 C C . ILE A 1 100 ? 4.357 5.380 1.685 1.00 94.19 100 ILE A C 1
ATOM 761 O O . ILE A 1 100 ? 4.177 5.281 0.471 1.00 94.19 100 ILE A O 1
ATOM 765 N N . SER A 1 101 ? 4.946 6.448 2.228 1.00 95.06 101 SER A N 1
ATOM 766 C CA . SER A 1 101 ? 5.476 7.566 1.442 1.00 95.06 101 SER A CA 1
ATOM 767 C C . SER A 1 101 ? 6.586 7.105 0.492 1.00 95.06 101 SER A C 1
ATOM 769 O O . SER A 1 101 ? 6.556 7.412 -0.701 1.00 95.06 101 SER A O 1
ATOM 771 N N . SER A 1 102 ? 7.512 6.278 0.985 1.00 95.06 102 SER A N 1
ATOM 772 C CA . SER A 1 102 ? 8.570 5.665 0.177 1.00 95.06 102 SER A CA 1
ATOM 773 C C . SER A 1 102 ? 8.003 4.776 -0.932 1.00 95.06 102 SER A C 1
ATOM 775 O O . SER A 1 102 ? 8.393 4.917 -2.091 1.00 95.06 102 SER A O 1
ATOM 777 N N . MET A 1 103 ? 7.014 3.928 -0.631 1.00 95.50 103 MET A N 1
ATOM 778 C CA . MET A 1 103 ? 6.324 3.114 -1.638 1.00 95.50 103 MET A CA 1
ATOM 779 C C . MET A 1 103 ? 5.646 3.985 -2.707 1.00 95.50 103 MET A C 1
ATOM 781 O O . MET A 1 103 ? 5.820 3.735 -3.899 1.00 95.50 103 MET A O 1
ATOM 785 N N . LYS A 1 104 ? 4.944 5.058 -2.312 1.00 93.38 104 LYS A N 1
ATOM 786 C CA . LYS A 1 104 ? 4.339 6.025 -3.248 1.00 93.38 104 LYS A CA 1
ATOM 787 C C . LYS A 1 104 ? 5.393 6.661 -4.160 1.00 93.38 104 LYS A C 1
ATOM 789 O O . LYS A 1 104 ? 5.158 6.791 -5.363 1.00 93.38 104 LYS A O 1
ATOM 794 N N . ALA A 1 105 ? 6.553 7.038 -3.623 1.00 94.69 105 ALA A N 1
ATOM 795 C CA . ALA A 1 105 ? 7.658 7.601 -4.401 1.00 94.69 105 ALA A CA 1
ATOM 796 C C . ALA A 1 105 ? 8.267 6.573 -5.375 1.00 94.69 105 ALA A C 1
ATOM 798 O O . ALA A 1 105 ? 8.535 6.901 -6.534 1.00 94.69 105 ALA A O 1
ATOM 799 N N . GLN A 1 106 ? 8.424 5.321 -4.934 1.00 95.06 106 GLN A N 1
ATOM 800 C CA . GLN A 1 106 ? 8.893 4.209 -5.763 1.00 95.06 106 GLN A CA 1
ATOM 801 C C . GLN A 1 106 ? 7.971 3.960 -6.949 1.00 95.06 106 GLN A C 1
ATOM 803 O O . GLN A 1 106 ? 8.431 3.956 -8.088 1.00 95.06 106 GLN A O 1
ATOM 808 N N . ILE A 1 107 ? 6.669 3.843 -6.690 1.00 94.50 107 ILE A N 1
ATOM 809 C CA . ILE A 1 107 ? 5.660 3.643 -7.728 1.00 94.50 107 ILE A CA 1
ATOM 810 C C . ILE A 1 107 ? 5.654 4.835 -8.690 1.00 94.50 107 ILE A C 1
ATOM 812 O O . ILE A 1 107 ? 5.774 4.660 -9.899 1.00 94.50 107 ILE A O 1
ATOM 816 N N . SER A 1 108 ? 5.516 6.054 -8.166 1.00 90.38 108 SER A N 1
ATOM 817 C CA . SER A 1 108 ? 5.220 7.226 -8.994 1.00 90.38 108 SER A CA 1
ATOM 818 C C . SER A 1 108 ? 6.400 7.749 -9.806 1.00 90.38 108 SER A C 1
ATOM 820 O O . SER A 1 108 ? 6.155 8.311 -10.869 1.00 90.38 108 SER A O 1
ATOM 822 N N . PHE A 1 109 ? 7.642 7.592 -9.338 1.00 91.31 109 PHE A N 1
ATOM 823 C CA . PHE A 1 109 ? 8.798 8.216 -9.985 1.00 91.31 109 PHE A CA 1
ATOM 824 C C . PHE A 1 109 ? 10.068 7.369 -9.960 1.00 91.31 109 PHE A C 1
ATOM 826 O O . PHE A 1 109 ? 10.659 7.149 -11.014 1.00 91.31 109 PHE A O 1
ATOM 833 N N . LEU A 1 110 ? 10.498 6.884 -8.792 1.00 93.88 110 LEU A N 1
ATOM 834 C CA . LEU A 1 110 ? 11.845 6.325 -8.643 1.00 93.88 110 LEU A CA 1
ATOM 835 C C . LEU A 1 110 ? 12.037 5.038 -9.461 1.00 93.88 110 LEU A C 1
ATOM 837 O O . LEU A 1 110 ? 13.013 4.931 -10.202 1.00 93.88 110 LEU A O 1
ATOM 841 N N . THR A 1 111 ? 11.097 4.091 -9.387 1.00 94.25 111 THR A N 1
ATOM 842 C CA . THR A 1 111 ? 11.174 2.834 -10.147 1.00 94.25 111 THR A CA 1
ATOM 843 C C . THR A 1 111 ? 11.101 3.076 -11.659 1.00 94.25 111 THR A C 1
ATOM 845 O O . THR A 1 111 ? 12.006 2.619 -12.362 1.00 94.25 111 THR A O 1
ATOM 848 N N . PRO A 1 112 ? 10.112 3.830 -12.190 1.00 95.00 112 PRO A N 1
ATOM 849 C CA . PRO A 1 112 ? 10.079 4.188 -13.609 1.00 95.00 112 PRO A CA 1
ATOM 850 C C . PRO A 1 112 ? 11.340 4.906 -14.103 1.00 95.00 112 PRO A C 1
ATOM 852 O O . PRO A 1 112 ? 11.813 4.625 -15.204 1.00 95.00 112 PRO A O 1
ATOM 855 N N . ALA A 1 113 ? 11.898 5.812 -13.294 1.00 95.25 113 ALA A N 1
ATOM 856 C CA . ALA A 1 113 ? 13.084 6.575 -13.659 1.00 95.25 113 ALA A CA 1
ATOM 857 C C . ALA A 1 113 ? 14.330 5.695 -13.751 1.00 95.25 113 ALA A C 1
ATOM 859 O O . ALA A 1 113 ? 15.007 5.707 -14.778 1.00 95.25 113 ALA A O 1
ATOM 860 N N . ILE A 1 114 ? 14.606 4.891 -12.720 1.00 95.44 114 ILE A N 1
ATOM 861 C CA . ILE A 1 114 ? 15.757 3.982 -12.719 1.00 95.44 114 ILE A CA 1
ATOM 862 C C . ILE A 1 114 ? 15.632 2.981 -13.872 1.00 95.44 114 ILE A C 1
ATOM 864 O O . ILE A 1 114 ? 16.587 2.790 -14.619 1.00 95.44 114 ILE A O 1
ATOM 868 N N . ALA A 1 115 ? 14.448 2.398 -14.073 1.00 95.19 115 ALA A N 1
ATOM 869 C CA . ALA A 1 115 ? 14.202 1.461 -15.165 1.00 95.19 115 ALA A CA 1
ATOM 870 C C . ALA A 1 115 ? 14.436 2.094 -16.548 1.00 95.19 115 ALA A C 1
ATOM 872 O O . ALA A 1 115 ? 15.089 1.492 -17.400 1.00 95.19 115 ALA A O 1
ATOM 873 N N . GLY A 1 116 ? 13.952 3.321 -16.769 1.00 94.06 116 GLY A N 1
ATOM 874 C CA . GLY A 1 116 ? 14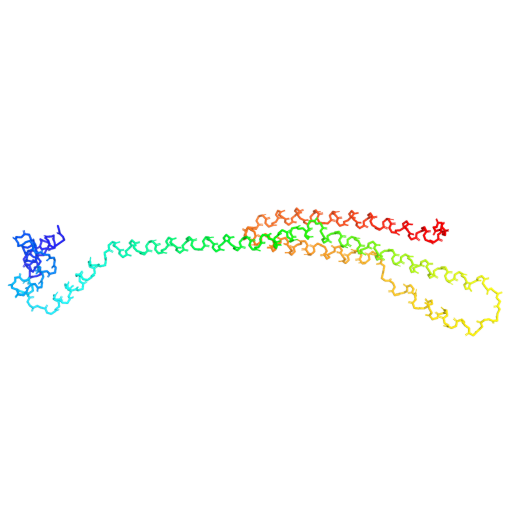.168 4.042 -18.023 1.00 94.06 116 GLY A CA 1
ATOM 875 C C . GLY A 1 116 ? 15.641 4.378 -18.270 1.00 94.06 116 GLY A C 1
ATOM 876 O O . GLY A 1 116 ? 16.130 4.216 -19.388 1.00 94.06 116 GLY A O 1
ATOM 877 N N . ILE A 1 117 ? 16.372 4.771 -17.221 1.00 94.00 117 ILE A N 1
ATOM 878 C CA . ILE A 1 117 ? 17.816 5.031 -17.301 1.00 94.00 117 ILE A CA 1
ATOM 879 C C . ILE A 1 117 ? 18.579 3.753 -17.654 1.00 94.00 117 ILE A C 1
ATOM 881 O O . ILE A 1 117 ? 19.411 3.771 -18.559 1.00 94.00 117 ILE A O 1
ATOM 885 N N . VAL A 1 118 ? 18.274 2.639 -16.984 1.00 93.56 118 VAL A N 1
ATOM 886 C CA . VAL A 1 118 ? 18.917 1.341 -17.230 1.00 93.56 118 VAL A CA 1
ATOM 887 C C . VAL A 1 118 ? 18.714 0.898 -18.680 1.00 93.56 118 VAL A C 1
ATOM 889 O O . VAL A 1 118 ? 19.685 0.535 -19.336 1.00 93.56 118 VAL A O 1
ATOM 892 N N . VAL A 1 119 ? 17.496 1.007 -19.222 1.00 93.25 119 VAL A N 1
ATOM 893 C CA . VAL A 1 119 ? 17.225 0.694 -20.639 1.00 93.25 119 VAL A CA 1
ATOM 894 C C . VAL A 1 119 ? 18.049 1.572 -21.581 1.00 93.25 119 VAL A C 1
ATOM 896 O O . VAL A 1 119 ? 18.643 1.055 -22.528 1.00 93.25 119 VAL A O 1
ATOM 899 N N . GLY A 1 120 ? 18.132 2.877 -21.315 1.00 91.44 120 GLY A N 1
ATOM 900 C CA . GLY A 1 120 ? 18.904 3.796 -22.150 1.00 91.44 120 GLY A CA 1
ATOM 901 C C . GLY A 1 120 ? 20.411 3.522 -22.119 1.00 91.44 120 GLY A C 1
ATOM 902 O O . GLY A 1 120 ? 21.052 3.525 -23.171 1.00 91.44 120 GLY A O 1
ATOM 903 N N . ILE A 1 121 ? 20.973 3.211 -20.946 1.00 90.75 121 ILE A N 1
ATOM 904 C CA . ILE A 1 121 ? 22.384 2.810 -20.813 1.00 90.75 121 ILE A CA 1
ATOM 905 C C . 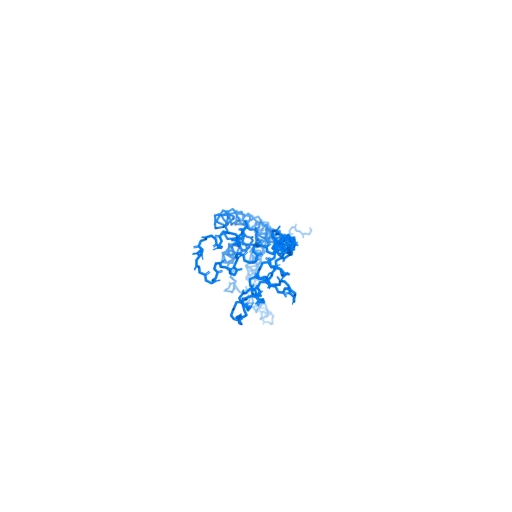ILE A 1 121 ? 22.628 1.491 -21.550 1.00 90.75 121 ILE A C 1
ATOM 907 O O . ILE A 1 121 ? 23.585 1.380 -22.313 1.00 90.75 121 ILE A O 1
ATOM 911 N N . SER A 1 122 ? 21.755 0.496 -21.388 1.00 89.56 122 SER A N 1
ATOM 912 C CA . SER A 1 122 ? 21.880 -0.780 -22.099 1.00 89.56 122 SER A CA 1
ATOM 913 C C . SER A 1 122 ? 21.831 -0.595 -23.617 1.00 89.56 122 SER A C 1
ATOM 915 O O . SER A 1 122 ? 22.644 -1.180 -24.331 1.00 89.56 122 SER A O 1
ATOM 917 N N . ALA A 1 123 ? 20.943 0.265 -24.124 1.00 88.25 123 ALA A N 1
ATOM 918 C CA . ALA A 1 123 ? 20.892 0.601 -25.544 1.00 88.25 123 ALA A CA 1
ATOM 919 C C . ALA A 1 123 ? 22.184 1.284 -26.026 1.00 88.25 123 ALA A C 1
ATOM 921 O O . ALA A 1 123 ? 22.671 0.973 -27.114 1.00 88.25 123 ALA A O 1
ATOM 922 N N . MET A 1 124 ? 22.771 2.175 -25.222 1.00 88.25 124 MET A N 1
ATOM 923 C CA . MET A 1 124 ? 24.067 2.796 -25.513 1.00 88.25 124 MET A CA 1
ATOM 924 C C . MET A 1 124 ? 25.180 1.752 -25.625 1.00 88.25 124 MET A C 1
ATOM 926 O O . MET A 1 124 ? 25.909 1.741 -26.615 1.00 88.25 124 MET A O 1
ATOM 930 N N . VAL A 1 125 ? 25.283 0.859 -24.637 1.00 87.31 125 VAL A N 1
ATOM 931 C CA . VAL A 1 125 ? 26.304 -0.198 -24.591 1.00 87.31 125 VAL A CA 1
ATOM 932 C C . VAL A 1 125 ? 26.193 -1.102 -25.816 1.00 87.31 125 VAL A C 1
ATOM 934 O O . VAL A 1 125 ? 27.193 -1.331 -26.491 1.00 87.31 125 VAL A O 1
ATOM 937 N N . VAL A 1 126 ? 24.981 -1.542 -26.170 1.00 86.06 126 VAL A N 1
ATOM 938 C CA . VAL A 1 126 ? 24.743 -2.354 -27.375 1.00 86.06 126 VAL A CA 1
ATOM 939 C C . VAL A 1 126 ? 25.185 -1.611 -28.640 1.00 86.06 126 VAL A C 1
ATOM 941 O O . VAL A 1 126 ? 25.905 -2.178 -29.459 1.00 86.06 126 VAL A O 1
ATOM 944 N N . ASN A 1 127 ? 24.820 -0.333 -28.792 1.00 83.75 127 ASN A N 1
ATOM 945 C CA . ASN A 1 127 ? 25.229 0.469 -29.949 1.00 83.75 127 ASN A CA 1
ATOM 946 C C . ASN A 1 127 ? 26.751 0.641 -30.043 1.00 83.75 127 ASN A C 1
ATOM 948 O O . ASN A 1 127 ? 27.304 0.570 -31.139 1.00 83.75 127 ASN A O 1
ATOM 952 N N . ILE A 1 128 ? 27.430 0.859 -28.914 1.00 85.06 128 ILE A N 1
ATOM 953 C CA . ILE A 1 128 ? 28.891 0.984 -28.872 1.00 85.06 128 ILE A CA 1
ATOM 954 C C . ILE A 1 128 ? 29.547 -0.337 -29.267 1.00 85.06 128 ILE A C 1
ATOM 956 O O . ILE A 1 128 ? 30.421 -0.326 -30.126 1.00 85.06 128 ILE A O 1
ATOM 960 N N . ILE A 1 129 ? 29.105 -1.472 -28.716 1.00 84.25 129 ILE A N 1
ATOM 961 C CA . ILE A 1 129 ? 29.683 -2.783 -29.049 1.00 84.25 129 ILE A CA 1
ATOM 962 C C . ILE A 1 129 ? 29.494 -3.095 -30.540 1.00 84.25 129 ILE A C 1
ATOM 964 O O . ILE A 1 129 ? 30.455 -3.470 -31.209 1.00 84.25 129 ILE A O 1
ATOM 968 N N . VAL A 1 130 ? 28.291 -2.884 -31.085 1.00 81.19 130 VAL A N 1
ATOM 969 C CA . VAL A 1 130 ? 28.009 -3.111 -32.514 1.00 81.19 130 VAL A CA 1
ATOM 970 C C . VAL A 1 130 ? 28.899 -2.230 -33.397 1.00 81.19 130 VAL A C 1
ATOM 972 O O . VAL A 1 130 ? 29.474 -2.710 -34.372 1.00 81.19 130 VAL A O 1
ATOM 975 N N . LYS A 1 131 ? 29.076 -0.951 -33.045 1.00 79.50 131 LYS A N 1
ATOM 976 C CA . LYS A 1 131 ? 29.935 -0.028 -33.803 1.00 79.50 131 LYS A CA 1
ATOM 977 C C . LYS A 1 131 ? 31.427 -0.331 -33.678 1.00 79.50 131 LYS A C 1
ATOM 979 O O . LYS A 1 131 ? 32.131 -0.238 -34.680 1.00 79.50 131 LYS A O 1
ATOM 984 N N . LEU A 1 132 ? 31.909 -0.714 -32.495 1.00 79.44 132 LEU A N 1
ATOM 985 C CA . LEU A 1 132 ? 33.296 -1.144 -32.295 1.00 79.44 132 LEU A CA 1
ATOM 986 C C . LEU A 1 132 ? 33.599 -2.412 -33.099 1.00 79.44 132 LEU A C 1
ATOM 988 O O . LEU A 1 132 ? 34.638 -2.474 -33.750 1.00 79.44 132 LEU A O 1
ATOM 992 N N . ASN A 1 133 ? 32.674 -3.379 -33.120 1.00 78.25 133 ASN A N 1
ATOM 993 C CA . ASN A 1 133 ? 32.796 -4.587 -33.937 1.00 78.25 133 ASN A CA 1
ATOM 994 C C . ASN A 1 133 ? 32.908 -4.234 -35.434 1.00 78.25 133 ASN A C 1
ATOM 996 O O . ASN A 1 133 ? 33.841 -4.681 -36.101 1.00 78.25 133 ASN A O 1
ATOM 1000 N N . MET A 1 134 ? 32.042 -3.339 -35.932 1.00 76.25 134 MET A N 1
ATOM 1001 C CA . MET A 1 134 ? 32.121 -2.846 -37.312 1.00 76.25 134 MET A CA 1
ATOM 1002 C C . MET A 1 134 ? 33.457 -2.139 -37.601 1.00 76.25 134 MET A C 1
ATOM 1004 O O . MET A 1 134 ? 34.129 -2.510 -38.557 1.00 76.25 134 MET A O 1
ATOM 1008 N N . SER A 1 135 ? 33.899 -1.191 -36.767 1.00 74.31 135 SER A N 1
ATOM 1009 C CA . SER A 1 135 ? 35.169 -0.470 -36.971 1.00 74.31 135 SER A CA 1
ATOM 1010 C C . SER A 1 135 ? 36.378 -1.410 -36.998 1.00 74.31 135 SER A C 1
ATOM 1012 O O . SER A 1 135 ? 37.249 -1.261 -37.850 1.00 74.31 135 SER A O 1
ATOM 1014 N N . LEU A 1 136 ? 36.423 -2.399 -36.101 1.00 71.38 136 LEU A N 1
ATOM 1015 C CA . LEU A 1 136 ? 37.532 -3.348 -36.005 1.00 71.38 136 LEU A CA 1
ATOM 1016 C C . LEU A 1 136 ? 37.550 -4.339 -37.186 1.00 71.38 136 LEU A C 1
ATOM 1018 O O . LEU A 1 136 ? 38.618 -4.727 -37.668 1.00 71.38 136 LEU A O 1
ATOM 1022 N N . SER A 1 137 ? 36.369 -4.691 -37.708 1.00 66.94 137 SER A N 1
ATOM 1023 C CA . SER A 1 137 ? 36.227 -5.494 -38.930 1.00 66.94 137 SER A CA 1
ATOM 1024 C C . SER A 1 137 ? 36.649 -4.740 -40.203 1.00 66.94 137 SER A C 1
ATOM 1026 O O . SER A 1 137 ? 37.216 -5.342 -41.109 1.00 66.94 137 SER A O 1
ATOM 1028 N N . VAL A 1 138 ? 36.454 -3.415 -40.264 1.00 63.47 138 VAL A N 1
ATOM 1029 C CA . VAL A 1 138 ? 36.906 -2.593 -41.403 1.00 63.47 138 VAL A CA 1
ATOM 1030 C C . VAL A 1 138 ? 38.428 -2.412 -41.393 1.00 63.47 138 VAL A C 1
ATOM 1032 O O . VAL A 1 138 ? 39.075 -2.601 -42.422 1.00 63.47 138 VAL A O 1
ATOM 1035 N N . THR A 1 139 ? 39.041 -2.149 -40.233 1.00 59.16 139 THR A N 1
ATOM 1036 C CA . THR A 1 139 ? 40.507 -1.996 -40.125 1.00 59.16 139 THR A CA 1
ATOM 1037 C C . THR A 1 139 ? 41.278 -3.277 -40.480 1.00 59.16 139 THR A C 1
ATOM 1039 O O . THR A 1 139 ? 42.407 -3.206 -40.961 1.00 59.16 139 THR A O 1
ATOM 1042 N N . SER A 1 140 ? 40.670 -4.453 -40.307 1.00 56.62 140 SER A N 1
ATOM 1043 C CA . SER A 1 140 ? 41.264 -5.735 -40.722 1.00 56.62 140 SER A CA 1
ATOM 1044 C C . SER A 1 140 ? 41.174 -6.005 -42.232 1.00 56.62 140 SER A C 1
ATOM 1046 O O . SER A 1 140 ? 41.871 -6.893 -42.716 1.00 56.62 140 SER A O 1
ATOM 1048 N N . PHE A 1 141 ? 40.389 -5.222 -42.985 1.00 52.75 141 PHE A N 1
ATOM 1049 C CA . PHE A 1 141 ? 40.256 -5.340 -44.443 1.00 52.75 141 PHE A CA 1
ATOM 1050 C C . PHE A 1 141 ? 41.080 -4.304 -45.235 1.00 52.75 141 PHE A C 1
ATOM 1052 O O . PHE A 1 141 ? 41.469 -4.590 -46.365 1.00 52.75 141 PHE A O 1
ATOM 1059 N N . GLU A 1 142 ? 41.397 -3.133 -44.664 1.00 47.56 142 GLU A N 1
ATOM 1060 C CA . GLU A 1 142 ? 42.215 -2.095 -45.334 1.00 47.56 142 GLU A CA 1
ATOM 1061 C C . GLU A 1 142 ? 43.734 -2.224 -45.078 1.00 47.56 142 GLU A C 1
ATOM 1063 O O . GLU A 1 142 ? 44.545 -1.652 -45.805 1.00 47.56 142 GLU A O 1
ATOM 1068 N N . GLY A 1 143 ? 44.153 -3.031 -44.098 1.00 45.69 143 GLY A N 1
ATOM 1069 C CA . GLY A 1 143 ? 45.558 -3.327 -43.788 1.00 45.69 143 GLY A CA 1
ATOM 1070 C C . GLY A 1 143 ? 46.147 -4.468 -44.622 1.00 45.69 143 GLY A C 1
ATOM 1071 O O . GLY A 1 143 ? 46.635 -5.452 -44.071 1.00 45.69 143 GLY A O 1
ATOM 1072 N N . GLY A 1 144 ? 46.097 -4.364 -45.950 1.00 48.72 144 GLY A N 1
ATOM 1073 C CA . GLY A 1 144 ? 46.730 -5.317 -46.863 1.00 48.72 144 GLY A CA 1
ATOM 1074 C C . GLY A 1 144 ? 48.261 -5.246 -46.827 1.00 48.72 144 GLY A C 1
ATOM 1075 O O . GLY A 1 144 ? 48.872 -4.651 -47.707 1.00 48.72 144 GLY A O 1
ATOM 1076 N N . SER A 1 145 ? 48.899 -5.875 -45.839 1.00 42.78 145 SER A N 1
ATOM 1077 C CA . SER A 1 145 ? 50.285 -6.349 -45.961 1.00 42.78 145 SER A CA 1
ATOM 1078 C C . SER A 1 145 ? 50.503 -7.581 -45.080 1.00 42.78 145 SER A C 1
ATOM 1080 O O . SER A 1 145 ? 50.158 -7.612 -43.901 1.00 42.78 145 SER A O 1
ATOM 1082 N N . ALA A 1 146 ? 51.019 -8.636 -45.703 1.00 50.22 146 ALA A N 1
ATOM 1083 C CA . ALA A 1 146 ? 50.968 -10.023 -45.252 1.00 50.22 146 ALA A CA 1
ATOM 1084 C C . ALA A 1 146 ? 51.981 -10.412 -44.148 1.00 50.22 146 ALA A C 1
ATOM 1086 O O . ALA A 1 146 ? 52.306 -11.588 -44.037 1.00 50.22 146 ALA A O 1
ATOM 1087 N N . ASP A 1 147 ? 52.458 -9.476 -43.318 1.00 47.22 147 ASP A N 1
ATOM 1088 C CA . ASP A 1 147 ? 53.605 -9.718 -42.413 1.00 47.22 147 ASP A CA 1
ATOM 1089 C C . ASP A 1 147 ? 53.318 -9.578 -40.904 1.00 47.22 147 ASP A C 1
ATOM 1091 O O . ASP A 1 147 ? 54.234 -9.498 -40.087 1.00 47.22 147 ASP A O 1
ATOM 1095 N N . VAL A 1 148 ? 52.053 -9.629 -40.475 1.00 52.50 148 VAL A N 1
ATOM 1096 C CA . VAL A 1 148 ? 51.689 -9.577 -39.041 1.00 52.50 148 VAL A CA 1
ATOM 1097 C C . VAL A 1 148 ? 50.960 -10.856 -38.601 1.00 52.50 148 VAL A C 1
ATOM 1099 O O . VAL A 1 148 ? 49.879 -10.842 -38.020 1.00 52.50 148 VAL A O 1
ATOM 1102 N N . ALA A 1 149 ? 51.570 -12.012 -38.872 1.00 50.66 149 ALA A N 1
ATOM 1103 C CA . ALA A 1 149 ? 51.039 -13.328 -38.490 1.00 50.66 149 ALA A CA 1
ATOM 1104 C C . ALA A 1 149 ? 51.220 -13.676 -36.990 1.00 50.66 149 ALA A C 1
ATOM 1106 O O . ALA A 1 149 ? 50.668 -14.666 -36.518 1.00 50.66 149 ALA A O 1
ATOM 1107 N N . GLY A 1 150 ? 51.971 -12.873 -36.223 1.00 50.91 150 GLY A N 1
ATOM 1108 C CA . GLY A 1 150 ? 52.277 -13.141 -34.807 1.00 50.91 150 GLY A CA 1
ATOM 1109 C C . GLY A 1 150 ? 51.389 -12.427 -33.778 1.00 50.91 150 GLY A C 1
ATOM 1110 O O . GLY A 1 150 ? 51.275 -12.897 -32.651 1.00 50.91 150 GLY A O 1
ATOM 1111 N N . SER A 1 151 ? 50.739 -11.315 -34.140 1.00 52.75 151 SER A N 1
ATOM 1112 C CA . SER A 1 151 ? 49.879 -10.528 -33.231 1.00 52.75 151 SER A CA 1
ATOM 1113 C C . SER A 1 151 ? 48.401 -10.503 -33.637 1.00 52.75 151 SER A C 1
ATOM 1115 O O . SER A 1 151 ? 47.568 -9.991 -32.889 1.00 52.75 151 SER A O 1
ATOM 1117 N N . ALA A 1 152 ? 48.047 -11.132 -34.763 1.00 55.00 152 ALA A N 1
ATOM 1118 C CA . ALA A 1 152 ? 46.665 -11.280 -35.213 1.00 55.00 152 ALA A CA 1
ATOM 1119 C C . ALA A 1 152 ? 45.816 -12.140 -34.257 1.00 55.00 152 ALA A C 1
ATOM 1121 O O . ALA A 1 152 ? 44.671 -11.797 -34.000 1.00 55.00 152 ALA A O 1
ATOM 1122 N N . GLY A 1 153 ? 46.380 -13.188 -33.640 1.00 57.41 153 GLY A N 1
ATOM 1123 C CA . GLY A 1 153 ? 45.623 -14.094 -32.760 1.00 57.41 153 GLY A CA 1
ATOM 1124 C C . GLY A 1 153 ? 45.010 -13.423 -31.521 1.00 57.41 153 GLY A C 1
ATOM 1125 O O . GLY A 1 153 ? 43.920 -13.799 -31.099 1.00 57.41 153 GLY A O 1
ATOM 1126 N N . GLY A 1 154 ? 45.664 -12.393 -30.971 1.00 65.25 154 GLY A N 1
ATOM 1127 C CA . GLY A 1 154 ? 45.133 -11.620 -29.842 1.00 65.25 154 GLY A CA 1
ATOM 1128 C C . GLY A 1 154 ? 44.017 -10.655 -30.248 1.00 65.25 154 GLY A C 1
ATOM 1129 O O . GLY A 1 154 ? 43.049 -10.492 -29.510 1.00 65.25 154 GLY A O 1
ATOM 1130 N N . LEU A 1 155 ? 44.114 -10.061 -31.443 1.00 63.66 155 LEU A N 1
ATOM 1131 C CA . LEU A 1 155 ? 43.088 -9.165 -31.976 1.00 63.66 155 LEU A CA 1
ATOM 1132 C C . LEU A 1 155 ? 41.852 -9.941 -32.436 1.00 63.66 155 LEU A C 1
ATOM 1134 O O . LEU A 1 155 ? 40.733 -9.527 -32.152 1.00 63.66 155 LEU A O 1
ATOM 1138 N N . THR A 1 156 ? 42.041 -11.096 -33.076 1.00 65.38 156 THR A N 1
ATOM 1139 C CA . THR A 1 156 ? 40.942 -11.984 -33.469 1.00 65.38 156 THR A CA 1
ATOM 1140 C C . THR A 1 156 ? 40.220 -12.545 -32.243 1.00 65.38 156 THR A C 1
ATOM 1142 O O . THR A 1 156 ? 38.997 -12.539 -32.229 1.00 65.38 156 THR A O 1
ATOM 1145 N N . ALA A 1 157 ? 40.935 -12.923 -31.174 1.00 65.38 157 ALA A N 1
ATOM 1146 C CA . ALA A 1 157 ? 40.315 -13.340 -29.910 1.00 65.38 157 ALA A CA 1
ATOM 1147 C C . ALA A 1 157 ? 39.546 -12.201 -29.208 1.00 65.38 157 ALA A C 1
ATOM 1149 O O . ALA A 1 157 ? 38.514 -12.450 -28.589 1.00 65.38 157 ALA A O 1
ATOM 1150 N N . LEU A 1 158 ? 40.007 -10.948 -29.324 1.00 64.88 158 LEU A N 1
ATOM 1151 C CA . LEU A 1 158 ? 39.292 -9.778 -28.801 1.00 64.88 158 LEU A CA 1
ATOM 1152 C C . LEU A 1 158 ? 38.020 -9.477 -29.615 1.00 64.88 158 LEU A C 1
ATOM 1154 O O . LEU A 1 158 ? 36.977 -9.185 -29.039 1.00 64.88 158 LEU A O 1
ATOM 1158 N N . VAL A 1 159 ? 38.092 -9.580 -30.947 1.00 67.44 159 VAL A N 1
ATOM 1159 C CA . VAL A 1 159 ? 36.937 -9.448 -31.857 1.00 67.44 159 VAL A CA 1
ATOM 1160 C C . VAL A 1 159 ? 35.898 -10.534 -31.574 1.00 67.44 159 VAL A C 1
ATOM 1162 O O . VAL A 1 159 ? 34.702 -10.246 -31.568 1.00 67.44 159 VAL A O 1
ATOM 1165 N N . ASP A 1 160 ? 36.347 -11.758 -31.291 1.00 68.25 160 ASP A N 1
ATOM 1166 C CA . ASP A 1 160 ? 35.475 -12.894 -30.983 1.00 68.25 160 ASP A CA 1
ATOM 1167 C C . ASP A 1 160 ? 34.823 -12.767 -29.591 1.00 68.25 160 ASP A C 1
ATOM 1169 O O . ASP A 1 160 ? 33.677 -13.170 -29.397 1.00 68.25 160 ASP A O 1
ATOM 1173 N N . LEU A 1 161 ? 35.487 -12.100 -28.636 1.00 66.44 161 LEU A N 1
ATOM 1174 C CA . LEU A 1 161 ? 34.917 -11.756 -27.324 1.00 66.44 161 LEU A CA 1
ATOM 1175 C C . LEU A 1 161 ? 33.797 -10.699 -27.424 1.00 66.44 161 LEU A C 1
ATOM 1177 O O . LEU A 1 161 ? 32.862 -10.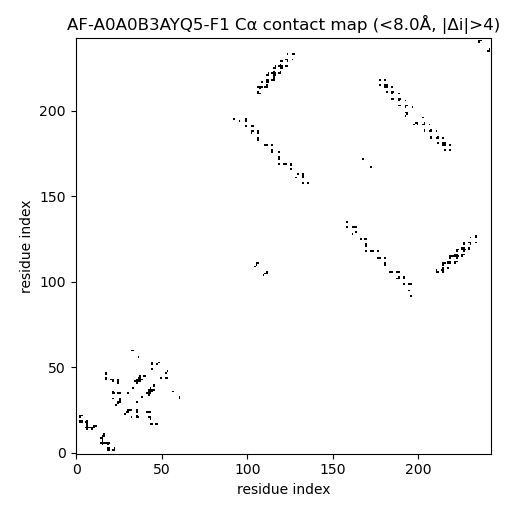717 -26.626 1.00 66.44 161 LEU A O 1
ATOM 1181 N N . PHE A 1 162 ? 33.846 -9.824 -28.435 1.00 65.25 162 PHE A N 1
ATOM 1182 C CA . PHE A 1 162 ? 32.782 -8.868 -28.783 1.00 65.25 162 PHE A CA 1
ATOM 1183 C C . PHE A 1 162 ? 31.932 -9.331 -29.978 1.00 65.25 162 PHE A C 1
ATOM 1185 O O . PHE A 1 162 ? 31.358 -8.508 -30.702 1.00 65.25 162 PHE A O 1
ATOM 1192 N N . SER A 1 163 ? 31.861 -10.641 -30.218 1.00 64.88 163 SER A N 1
ATOM 1193 C CA . SER A 1 163 ? 31.069 -11.200 -31.307 1.00 64.88 163 SER A CA 1
ATOM 1194 C C . SER A 1 163 ? 29.574 -10.913 -31.104 1.00 64.88 163 SER A C 1
ATOM 1196 O O . SER A 1 163 ? 28.981 -11.132 -30.046 1.00 64.88 163 SER A O 1
ATOM 1198 N N . VAL A 1 164 ? 28.941 -10.406 -32.164 1.00 63.84 164 VAL A N 1
ATOM 1199 C CA . VAL A 1 164 ? 27.551 -9.911 -32.172 1.00 63.84 164 VAL A CA 1
ATOM 1200 C C . VAL A 1 164 ? 26.525 -10.998 -31.812 1.00 63.84 164 VAL A C 1
ATOM 1202 O O . VAL A 1 164 ? 25.410 -10.691 -31.402 1.00 63.84 164 VAL A O 1
ATOM 1205 N N . ASN A 1 165 ? 26.911 -12.273 -31.900 1.00 64.62 165 ASN A N 1
ATOM 1206 C CA . ASN A 1 165 ? 26.036 -13.424 -31.681 1.00 64.62 165 ASN A CA 1
ATOM 1207 C C . ASN A 1 165 ? 25.581 -13.582 -30.212 1.00 64.62 165 ASN A C 1
ATOM 1209 O O . ASN A 1 165 ? 24.545 -14.186 -29.953 1.00 64.62 165 ASN A O 1
ATOM 1213 N N . GLY A 1 166 ? 26.326 -13.021 -29.250 1.00 66.25 166 GLY A N 1
ATOM 1214 C CA . GLY A 1 166 ? 25.971 -13.036 -27.823 1.00 66.25 166 GLY A CA 1
ATOM 1215 C C . GLY A 1 166 ? 25.251 -11.778 -27.322 1.00 66.25 166 GLY A C 1
ATOM 1216 O O . GLY A 1 166 ? 24.853 -11.723 -26.157 1.00 66.25 166 GLY A O 1
ATOM 1217 N N . ILE A 1 167 ? 25.095 -10.748 -28.161 1.00 75.19 167 ILE A N 1
ATOM 1218 C CA . ILE A 1 167 ? 24.524 -9.467 -27.736 1.00 75.19 167 ILE A CA 1
ATOM 1219 C C . ILE A 1 167 ? 23.003 -9.579 -27.743 1.00 75.19 167 ILE A C 1
ATOM 1221 O O . ILE A 1 167 ? 22.377 -9.666 -28.799 1.00 75.19 167 ILE A O 1
ATOM 1225 N N . ILE A 1 168 ? 22.397 -9.531 -26.555 1.00 78.81 168 ILE A N 1
ATOM 1226 C CA . ILE A 1 168 ? 20.942 -9.455 -26.426 1.00 78.81 168 ILE A CA 1
ATOM 1227 C C . ILE A 1 168 ? 20.478 -8.134 -27.055 1.00 78.81 168 ILE A C 1
ATOM 1229 O O . ILE A 1 168 ? 20.912 -7.063 -26.617 1.00 78.81 168 ILE A O 1
ATOM 1233 N N . PRO A 1 169 ? 19.582 -8.172 -28.055 1.00 82.19 169 PRO A N 1
ATOM 1234 C CA . PRO A 1 169 ? 19.051 -6.954 -28.637 1.00 82.19 169 PRO A CA 1
ATOM 1235 C C . PRO A 1 169 ? 18.335 -6.085 -27.596 1.00 82.19 169 PRO A C 1
ATOM 1237 O O . PRO A 1 169 ? 17.569 -6.584 -26.767 1.00 82.19 169 PRO A O 1
ATOM 1240 N N . SER A 1 170 ? 18.526 -4.767 -27.675 1.00 83.44 170 SER A N 1
ATOM 1241 C CA . SER A 1 170 ? 17.979 -3.807 -26.705 1.00 83.44 170 SER A CA 1
ATOM 1242 C C . SER A 1 170 ? 16.450 -3.848 -26.591 1.00 83.44 170 SER A C 1
ATOM 1244 O O . SER A 1 170 ? 15.916 -3.582 -25.517 1.00 83.44 170 SER A O 1
ATOM 1246 N N . TYR A 1 171 ? 15.741 -4.243 -27.653 1.00 86.88 171 TYR A N 1
ATOM 1247 C CA . TYR A 1 171 ? 14.281 -4.359 -27.644 1.00 86.88 171 TYR A CA 1
ATOM 1248 C C . TYR A 1 171 ? 13.771 -5.483 -26.724 1.00 86.88 171 TYR A C 1
ATOM 1250 O O . TYR A 1 171 ? 12.766 -5.293 -26.039 1.00 86.88 171 TYR A O 1
ATOM 1258 N N . TRP A 1 172 ? 14.472 -6.625 -26.649 1.00 89.75 172 TRP A N 1
ATOM 1259 C CA . TRP A 1 172 ? 14.126 -7.707 -25.717 1.00 89.75 172 TRP A CA 1
ATOM 1260 C C . TRP A 1 172 ? 14.321 -7.251 -24.276 1.00 89.75 172 TRP A C 1
ATOM 1262 O O . TRP A 1 172 ? 13.452 -7.455 -23.430 1.00 89.75 172 TRP A O 1
ATOM 1272 N N . PHE A 1 173 ? 15.443 -6.583 -24.011 1.00 89.50 173 PHE A N 1
ATOM 1273 C CA . PHE A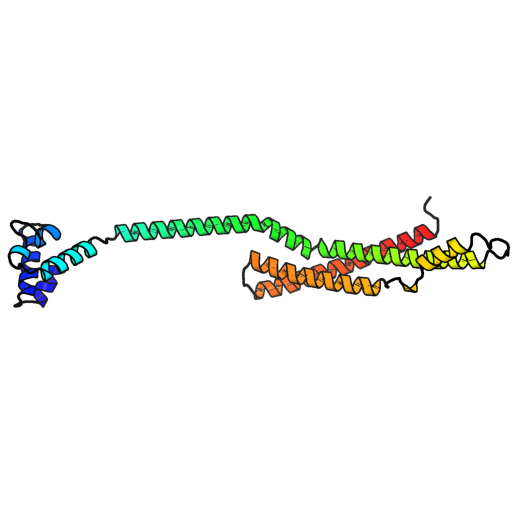 1 173 ? 15.752 -6.060 -22.688 1.00 89.50 173 PHE A CA 1
ATOM 1274 C C . PHE A 1 173 ? 14.739 -4.997 -22.237 1.00 89.50 173 PHE A C 1
ATOM 1276 O O . PHE A 1 173 ? 14.244 -5.049 -21.113 1.00 89.50 173 PHE A O 1
ATOM 1283 N N . GLN A 1 174 ? 14.363 -4.080 -23.132 1.00 91.19 174 GLN A N 1
ATOM 1284 C CA . GLN A 1 174 ? 13.344 -3.067 -22.862 1.00 91.19 174 GLN A CA 1
ATOM 1285 C C . GLN A 1 174 ? 11.996 -3.695 -22.485 1.00 91.19 174 GLN A C 1
ATOM 1287 O O . GLN A 1 174 ? 11.359 -3.236 -21.541 1.00 91.19 174 GLN A O 1
ATOM 1292 N N . LEU A 1 175 ? 11.574 -4.758 -23.176 1.00 92.06 175 LEU A N 1
ATOM 1293 C CA . LEU A 1 175 ? 10.315 -5.445 -22.882 1.00 92.06 175 LEU A CA 1
ATOM 1294 C C . LEU A 1 175 ? 10.340 -6.084 -21.485 1.00 92.06 175 LEU A C 1
ATOM 1296 O O . LEU A 1 175 ? 9.419 -5.863 -20.699 1.00 92.06 175 LEU A O 1
ATOM 1300 N N . VAL A 1 176 ? 11.413 -6.809 -21.148 1.00 93.88 176 VAL A N 1
ATOM 1301 C CA . VAL A 1 176 ? 11.575 -7.448 -19.828 1.00 93.88 176 VAL A CA 1
ATOM 1302 C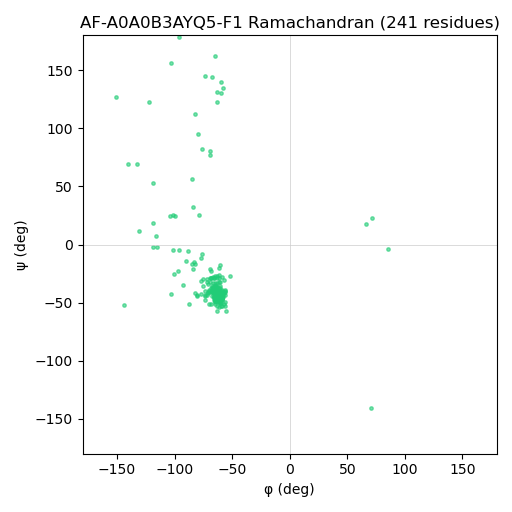 C . VAL A 1 176 ? 11.536 -6.411 -18.703 1.00 93.88 176 VAL A C 1
ATOM 1304 O O . VAL A 1 176 ? 10.806 -6.580 -17.727 1.00 93.88 176 VAL A O 1
ATOM 1307 N N . VAL A 1 177 ? 12.262 -5.301 -18.857 1.00 94.12 177 VAL A N 1
ATOM 1308 C CA . VAL A 1 177 ? 12.258 -4.213 -17.869 1.00 94.12 177 VAL A CA 1
ATOM 1309 C C . VAL A 1 177 ? 10.888 -3.527 -17.793 1.00 94.12 177 VAL A C 1
ATOM 1311 O O . VAL A 1 177 ? 10.438 -3.173 -16.706 1.00 94.12 177 VAL A O 1
ATOM 1314 N N . GLY A 1 178 ? 10.191 -3.365 -18.919 1.00 92.88 178 GLY A N 1
ATOM 1315 C CA . GLY A 1 178 ? 8.842 -2.799 -18.951 1.00 92.88 178 GLY A CA 1
ATOM 1316 C C . GLY A 1 178 ? 7.830 -3.636 -18.164 1.00 92.88 178 GLY A C 1
ATOM 1317 O O . GLY A 1 178 ? 7.070 -3.081 -17.370 1.00 92.88 178 GLY A O 1
ATOM 1318 N N . ILE A 1 179 ? 7.858 -4.965 -18.324 1.00 94.88 179 ILE A N 1
ATOM 1319 C CA . ILE A 1 179 ? 7.033 -5.888 -17.525 1.00 94.88 179 ILE A CA 1
ATOM 1320 C C . ILE A 1 179 ? 7.372 -5.753 -16.039 1.00 94.88 179 ILE A C 1
ATOM 1322 O O . ILE A 1 179 ? 6.469 -5.608 -15.220 1.00 94.88 179 ILE A O 1
ATOM 1326 N N . TYR A 1 180 ? 8.659 -5.702 -15.694 1.00 94.56 180 TYR A N 1
ATOM 1327 C CA . TYR A 1 180 ? 9.099 -5.530 -14.309 1.00 94.56 180 TYR A CA 1
ATOM 1328 C C . TYR A 1 180 ? 8.552 -4.246 -13.658 1.00 94.56 180 TYR A C 1
ATOM 1330 O O . TYR A 1 180 ? 8.111 -4.270 -12.510 1.00 94.56 180 TYR A O 1
ATOM 1338 N N . VAL A 1 181 ? 8.516 -3.120 -14.384 1.00 95.25 181 VAL A N 1
ATOM 1339 C CA . VAL A 1 181 ? 7.924 -1.865 -13.877 1.00 95.25 181 VAL A CA 1
ATOM 1340 C C . VAL A 1 181 ? 6.425 -2.023 -13.607 1.00 95.25 181 VAL A C 1
ATOM 1342 O O . VAL A 1 181 ? 5.935 -1.536 -12.587 1.00 95.25 181 VAL A O 1
ATOM 1345 N N . VAL A 1 182 ? 5.701 -2.707 -14.497 1.00 94.75 182 VAL A N 1
ATOM 1346 C CA . VAL A 1 182 ? 4.263 -2.990 -14.347 1.00 94.75 182 VAL A CA 1
ATOM 1347 C C . VAL A 1 182 ? 4.014 -3.881 -13.128 1.00 94.75 182 VAL A C 1
ATOM 1349 O O . VAL A 1 182 ? 3.155 -3.562 -12.307 1.00 94.75 182 VAL A O 1
ATOM 1352 N N . GLU A 1 183 ? 4.790 -4.952 -12.966 1.00 94.94 183 GLU A N 1
ATOM 1353 C CA . GLU A 1 183 ? 4.691 -5.873 -11.828 1.00 94.94 183 GLU A CA 1
ATOM 1354 C C . GLU A 1 183 ? 5.000 -5.180 -10.499 1.00 94.94 183 GLU A C 1
ATOM 1356 O O . GLU A 1 183 ? 4.241 -5.316 -9.537 1.00 94.94 183 GLU A O 1
ATOM 1361 N N . LEU A 1 184 ? 6.065 -4.375 -10.440 1.00 94.69 184 LEU A N 1
ATOM 1362 C CA . LEU A 1 184 ? 6.389 -3.616 -9.235 1.00 94.69 184 LEU A CA 1
ATOM 1363 C C . LEU A 1 184 ? 5.307 -2.598 -8.888 1.00 94.69 184 LEU A C 1
ATOM 1365 O O . LEU A 1 184 ? 4.900 -2.512 -7.730 1.00 94.69 184 LEU A O 1
ATOM 1369 N N . ALA A 1 185 ? 4.822 -1.834 -9.869 1.00 94.31 185 ALA A N 1
ATOM 1370 C CA . ALA A 1 185 ? 3.746 -0.877 -9.639 1.00 94.31 185 ALA A CA 1
ATOM 1371 C C . ALA A 1 185 ? 2.470 -1.581 -9.149 1.00 94.31 185 ALA A C 1
ATOM 1373 O O . ALA A 1 185 ? 1.791 -1.057 -8.264 1.00 94.31 185 ALA A O 1
ATOM 1374 N N . PHE A 1 186 ? 2.178 -2.778 -9.665 1.00 94.25 186 PHE A N 1
ATOM 1375 C CA . PHE A 1 186 ? 1.061 -3.607 -9.223 1.00 94.25 186 PHE A CA 1
ATOM 1376 C C . PHE A 1 186 ? 1.214 -4.042 -7.759 1.00 94.25 186 PHE A C 1
ATOM 1378 O O . PHE A 1 186 ? 0.369 -3.708 -6.927 1.00 94.25 186 PHE A O 1
ATOM 1385 N N . VAL A 1 187 ? 2.316 -4.720 -7.419 1.00 94.75 187 VAL A N 1
ATOM 1386 C CA . VAL A 1 187 ? 2.552 -5.254 -6.066 1.00 94.75 187 VAL A CA 1
ATOM 1387 C C . VAL A 1 187 ? 2.616 -4.133 -5.030 1.00 94.75 187 VAL A C 1
ATOM 1389 O O . VAL A 1 187 ? 1.955 -4.206 -3.992 1.00 94.75 187 VAL A O 1
ATOM 1392 N N . LEU A 1 188 ? 3.370 -3.067 -5.312 1.00 94.38 188 LEU A N 1
ATOM 1393 C CA . LEU A 1 188 ? 3.525 -1.952 -4.381 1.00 94.38 188 LEU A CA 1
ATOM 1394 C C . LEU A 1 188 ? 2.208 -1.200 -4.169 1.00 94.38 188 LEU A C 1
ATOM 1396 O O . LEU A 1 188 ? 1.941 -0.776 -3.049 1.00 94.38 188 LEU A O 1
ATOM 1400 N N . THR A 1 189 ? 1.361 -1.062 -5.196 1.00 93.94 189 THR A N 1
ATOM 1401 C CA . THR A 1 189 ? 0.068 -0.377 -5.037 1.00 93.94 189 THR A CA 1
ATOM 1402 C C . THR A 1 189 ? -0.890 -1.167 -4.146 1.00 93.94 189 THR A C 1
ATOM 1404 O O . THR A 1 189 ? -1.544 -0.570 -3.289 1.00 93.94 189 THR A O 1
ATOM 1407 N N . ILE A 1 190 ? -0.940 -2.496 -4.290 1.00 93.31 190 ILE A N 1
ATOM 1408 C CA . ILE A 1 190 ? -1.770 -3.353 -3.429 1.00 93.31 190 ILE A CA 1
ATOM 1409 C C . ILE A 1 190 ? -1.290 -3.277 -1.979 1.00 93.31 190 ILE A C 1
ATOM 1411 O O . ILE A 1 190 ? -2.096 -3.059 -1.074 1.00 93.31 190 ILE A O 1
ATOM 1415 N N . LEU A 1 191 ? 0.023 -3.391 -1.748 1.00 93.06 191 LEU A N 1
ATOM 1416 C CA . LEU A 1 191 ? 0.594 -3.293 -0.403 1.00 93.06 191 LEU A CA 1
ATOM 1417 C C . LEU A 1 191 ? 0.343 -1.918 0.223 1.00 93.06 191 LEU A C 1
ATOM 1419 O O . LEU A 1 191 ? -0.112 -1.835 1.362 1.00 93.06 191 LEU A O 1
ATOM 1423 N N . GLN A 1 192 ? 0.576 -0.841 -0.528 1.00 93.31 192 GLN A N 1
ATOM 1424 C CA . GLN A 1 192 ? 0.343 0.523 -0.065 1.00 93.31 192 GLN A CA 1
ATOM 1425 C C . GLN A 1 192 ? -1.130 0.741 0.317 1.00 93.31 192 GLN A C 1
ATOM 1427 O O . GLN A 1 192 ? -1.408 1.277 1.390 1.00 93.31 192 GLN A O 1
ATOM 1432 N N . ASN A 1 193 ? -2.077 0.308 -0.524 1.00 92.31 193 ASN A N 1
ATOM 1433 C CA . ASN A 1 193 ? -3.502 0.444 -0.226 1.00 92.31 193 ASN A CA 1
ATOM 1434 C C . ASN A 1 193 ? -3.924 -0.413 0.976 1.00 92.31 193 ASN A C 1
ATOM 1436 O O . ASN A 1 193 ? -4.672 0.067 1.824 1.00 92.31 193 ASN A O 1
ATOM 1440 N N . GLY A 1 194 ? -3.404 -1.639 1.081 1.00 91.12 194 GLY A N 1
ATOM 1441 C CA . GLY A 1 194 ? -3.681 -2.532 2.205 1.00 91.12 194 GLY A CA 1
ATOM 1442 C C . GLY A 1 194 ? -3.231 -1.956 3.549 1.00 91.12 194 GLY A C 1
ATOM 1443 O O . GLY A 1 194 ? -3.921 -2.131 4.551 1.00 91.12 194 GLY A O 1
ATOM 1444 N N . ILE A 1 195 ? -2.113 -1.225 3.571 1.00 90.00 195 ILE A N 1
ATOM 1445 C CA . ILE A 1 195 ? -1.604 -0.571 4.783 1.00 90.00 195 ILE A CA 1
ATOM 1446 C C . ILE A 1 195 ? -2.390 0.713 5.106 1.00 90.00 195 ILE A C 1
ATOM 1448 O O . ILE A 1 195 ? -2.705 0.964 6.267 1.00 90.00 195 ILE A O 1
ATOM 1452 N N . GLU A 1 196 ? -2.697 1.537 4.101 1.00 89.00 196 GLU A N 1
ATOM 1453 C CA . GLU A 1 196 ? -3.305 2.862 4.299 1.00 89.00 196 GLU A CA 1
ATOM 1454 C C . GLU A 1 196 ? -4.824 2.788 4.535 1.00 89.00 196 GLU A C 1
ATOM 1456 O O . GLU A 1 196 ? -5.343 3.430 5.449 1.00 89.00 196 GLU A O 1
ATOM 1461 N N . ASN A 1 197 ? -5.529 1.977 3.740 1.00 88.62 197 ASN A N 1
ATOM 1462 C CA . ASN A 1 197 ? -6.995 1.945 3.680 1.00 88.62 197 ASN A CA 1
ATOM 1463 C C . ASN A 1 197 ? -7.598 0.584 4.070 1.00 88.62 197 ASN A C 1
ATOM 1465 O O . ASN A 1 197 ? -8.820 0.445 4.121 1.00 88.62 197 ASN A O 1
ATOM 1469 N N . GLY A 1 198 ? -6.776 -0.427 4.371 1.00 88.12 198 GLY A N 1
ATOM 1470 C CA . GLY A 1 198 ? -7.254 -1.771 4.698 1.00 88.12 198 GLY A CA 1
ATOM 1471 C C . GLY A 1 198 ? -7.831 -2.503 3.479 1.00 88.12 198 GLY A C 1
ATOM 1472 O O . GLY A 1 198 ? -7.290 -2.423 2.380 1.00 88.12 198 GLY A O 1
ATOM 1473 N N . SER A 1 199 ? -8.930 -3.244 3.662 1.00 83.94 199 SER A N 1
ATOM 1474 C CA . SER A 1 199 ? -9.536 -4.110 2.633 1.00 83.94 199 SER A CA 1
ATOM 1475 C C . SER A 1 199 ? -10.482 -3.390 1.653 1.00 83.94 199 SER A C 1
ATOM 1477 O O . SER A 1 199 ? -11.458 -3.979 1.175 1.00 83.94 199 SER A O 1
ATOM 1479 N N . ASP A 1 200 ? -10.212 -2.122 1.334 1.00 91.50 200 ASP A N 1
ATOM 1480 C CA . ASP A 1 200 ? -11.000 -1.366 0.357 1.00 91.50 200 ASP A CA 1
ATOM 1481 C C . ASP A 1 200 ? -10.600 -1.722 -1.083 1.00 91.50 200 ASP A C 1
ATOM 1483 O O . ASP A 1 200 ? -9.676 -1.142 -1.664 1.00 91.50 200 ASP A O 1
ATOM 1487 N N . LYS A 1 201 ? -11.347 -2.668 -1.669 1.00 88.12 201 LYS A N 1
ATOM 1488 C CA . LYS A 1 201 ? -11.156 -3.142 -3.049 1.00 88.12 201 LYS A CA 1
ATOM 1489 C C . LYS A 1 201 ? -11.436 -2.074 -4.109 1.00 88.12 201 LYS A C 1
ATOM 1491 O O . LYS A 1 201 ? -10.873 -2.152 -5.198 1.00 88.12 201 LYS A O 1
ATOM 1496 N N . ILE A 1 202 ? -12.321 -1.112 -3.837 1.00 91.44 202 ILE A N 1
ATOM 1497 C CA . ILE A 1 202 ? -12.675 -0.076 -4.819 1.00 91.44 202 ILE A CA 1
ATOM 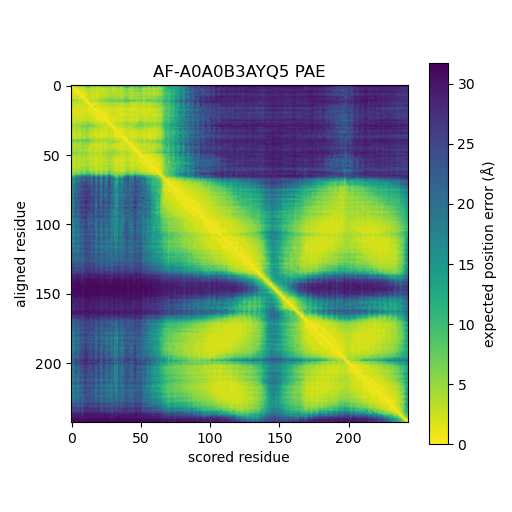1498 C C . ILE A 1 202 ? -11.512 0.901 -4.936 1.00 91.44 202 ILE A C 1
ATOM 1500 O O . ILE A 1 202 ? -11.045 1.198 -6.039 1.00 91.44 202 ILE A O 1
ATOM 1504 N N . ASN A 1 203 ? -11.003 1.355 -3.791 1.00 91.81 203 ASN A N 1
ATOM 1505 C CA . ASN A 1 203 ? -9.854 2.242 -3.774 1.00 91.81 203 ASN A CA 1
ATOM 1506 C C . ASN A 1 203 ? -8.581 1.546 -4.278 1.00 91.81 203 ASN A C 1
ATOM 1508 O O . ASN A 1 203 ? -7.775 2.179 -4.958 1.00 91.81 203 ASN A O 1
ATOM 1512 N N . GLU A 1 204 ? -8.436 0.240 -4.033 1.00 92.00 204 GLU A N 1
ATOM 1513 C CA . GLU A 1 204 ? -7.352 -0.574 -4.594 1.00 92.00 204 GLU A CA 1
ATOM 1514 C C . GLU A 1 204 ? -7.325 -0.505 -6.123 1.00 92.00 204 GLU A C 1
ATOM 1516 O O . GLU A 1 204 ? -6.304 -0.150 -6.707 1.00 92.00 204 GLU A O 1
ATOM 1521 N N . GLN A 1 205 ? -8.457 -0.781 -6.778 1.00 91.88 205 GLN A N 1
ATOM 1522 C CA . GLN A 1 205 ? -8.556 -0.777 -8.240 1.00 91.88 205 GLN A CA 1
ATOM 1523 C C . GLN A 1 205 ? -8.335 0.620 -8.830 1.00 91.88 205 GLN A C 1
ATOM 1525 O O . GLN A 1 205 ? -7.665 0.767 -9.855 1.00 91.88 205 GLN A O 1
ATOM 1530 N N . TYR A 1 206 ? -8.859 1.656 -8.170 1.00 93.88 206 TYR A N 1
ATOM 1531 C CA . TYR A 1 206 ? -8.658 3.041 -8.588 1.00 93.88 206 TYR A CA 1
ATOM 1532 C C . TYR A 1 206 ? -7.189 3.472 -8.478 1.00 93.88 206 TYR A C 1
ATOM 1534 O O . TYR A 1 206 ? -6.624 4.011 -9.437 1.00 93.88 206 TYR A O 1
ATOM 1542 N N . LEU A 1 207 ? -6.551 3.215 -7.330 1.00 92.19 207 LEU A N 1
ATOM 1543 C CA . LEU A 1 207 ? -5.134 3.504 -7.129 1.00 92.19 207 LEU A CA 1
ATOM 1544 C C . LEU A 1 207 ? -4.276 2.710 -8.103 1.00 92.19 207 LEU A C 1
ATOM 1546 O O . LEU A 1 207 ? -3.355 3.284 -8.675 1.00 92.19 207 LEU A O 1
ATOM 1550 N N . LEU A 1 208 ? -4.607 1.440 -8.340 1.00 93.06 208 LEU A N 1
ATOM 1551 C CA . LEU A 1 208 ? -3.892 0.587 -9.278 1.00 93.06 208 LEU A CA 1
ATOM 1552 C C . LEU A 1 208 ? -3.906 1.184 -10.683 1.00 93.06 208 LEU A C 1
ATOM 1554 O O . LEU A 1 208 ? -2.841 1.402 -11.249 1.00 93.06 208 LEU A O 1
ATOM 1558 N N . GLY A 1 209 ? -5.077 1.526 -11.224 1.00 92.19 209 GLY A N 1
ATOM 1559 C CA . GLY A 1 209 ? -5.169 2.124 -12.558 1.00 92.19 209 GLY A CA 1
ATOM 1560 C C . GLY A 1 209 ? -4.409 3.450 -12.665 1.00 92.19 209 GLY A C 1
ATOM 1561 O O . GLY A 1 209 ? -3.646 3.668 -13.608 1.00 92.19 209 GLY A O 1
ATOM 1562 N N . LYS A 1 210 ? -4.563 4.325 -11.664 1.00 92.81 210 LYS A N 1
ATOM 1563 C CA . LYS A 1 210 ? -3.896 5.634 -11.626 1.00 92.81 210 LYS A CA 1
ATOM 1564 C C . LYS A 1 210 ? -2.376 5.507 -11.528 1.00 92.81 210 LYS A C 1
ATOM 1566 O O . LYS A 1 210 ? -1.661 6.209 -12.242 1.00 92.81 210 LYS A O 1
ATOM 1571 N N . ASN A 1 211 ? -1.891 4.655 -10.633 1.00 93.56 211 ASN A N 1
ATOM 1572 C CA . ASN A 1 211 ? -0.469 4.451 -10.402 1.00 93.56 211 ASN A CA 1
ATOM 1573 C C . ASN A 1 211 ? 0.171 3.746 -11.589 1.00 93.56 211 ASN A C 1
ATOM 1575 O O . ASN A 1 211 ? 1.122 4.273 -12.148 1.00 93.56 211 ASN A O 1
ATOM 1579 N N . LEU A 1 212 ? -0.397 2.625 -12.034 1.00 93.56 212 LEU A N 1
ATOM 1580 C CA . LEU A 1 212 ? 0.130 1.847 -13.148 1.00 93.56 212 LEU A CA 1
ATOM 1581 C C . LEU A 1 212 ? 0.230 2.686 -14.425 1.00 93.56 212 LEU A C 1
ATOM 1583 O O . LEU A 1 212 ? 1.273 2.696 -15.076 1.00 93.56 212 LEU A O 1
ATOM 1587 N N . GLY A 1 213 ? -0.818 3.457 -14.738 1.00 92.00 213 GLY A N 1
ATOM 1588 C CA . GLY A 1 213 ? -0.822 4.361 -15.886 1.00 92.00 213 GLY A CA 1
ATOM 1589 C C . GLY A 1 213 ? 0.250 5.447 -15.787 1.00 92.00 213 GLY A C 1
ATOM 1590 O O . GLY A 1 213 ? 0.987 5.670 -16.747 1.00 92.00 213 GLY A O 1
ATOM 1591 N N . LYS A 1 214 ? 0.387 6.098 -14.623 1.00 92.31 214 LYS A N 1
ATOM 1592 C CA . LYS A 1 214 ? 1.429 7.115 -14.407 1.00 92.31 214 LYS A CA 1
ATOM 1593 C C . LYS A 1 214 ? 2.834 6.522 -14.482 1.00 92.31 214 LYS A C 1
ATOM 1595 O O . LYS A 1 214 ? 3.666 7.076 -15.190 1.00 92.31 214 LYS A O 1
ATOM 1600 N N . SER A 1 215 ? 3.090 5.413 -13.794 1.00 93.25 215 SER A N 1
ATOM 1601 C CA . SER A 1 215 ? 4.394 4.746 -13.750 1.00 93.25 215 SER A CA 1
ATOM 1602 C C . SER A 1 215 ? 4.836 4.281 -15.133 1.00 93.25 215 SER A C 1
ATOM 1604 O O . SER A 1 215 ? 5.969 4.537 -15.530 1.00 93.25 215 SER A O 1
ATOM 1606 N N . PHE A 1 216 ? 3.935 3.650 -15.889 1.00 93.62 216 PHE A N 1
ATOM 1607 C CA . PHE A 1 216 ? 4.223 3.184 -17.243 1.00 93.62 216 PHE A CA 1
ATOM 1608 C C . PHE A 1 216 ? 4.514 4.343 -18.200 1.00 93.62 216 PHE A C 1
ATOM 1610 O O . PHE A 1 216 ? 5.497 4.308 -18.939 1.00 93.62 216 PHE A O 1
ATOM 1617 N N . LEU A 1 217 ? 3.693 5.396 -18.161 1.00 94.50 217 LEU A N 1
ATOM 1618 C CA . LEU A 1 217 ? 3.878 6.571 -19.011 1.00 94.50 217 LEU A CA 1
ATOM 1619 C C . LEU A 1 217 ? 5.196 7.287 -18.691 1.00 94.50 217 LEU A C 1
ATOM 1621 O O . LEU A 1 217 ? 5.931 7.664 -19.600 1.00 94.50 217 LEU A O 1
ATOM 1625 N N . LEU A 1 218 ? 5.526 7.427 -17.407 1.00 94.19 218 LEU A N 1
ATOM 1626 C CA . LEU A 1 218 ? 6.774 8.042 -16.965 1.00 94.19 218 LEU A CA 1
ATOM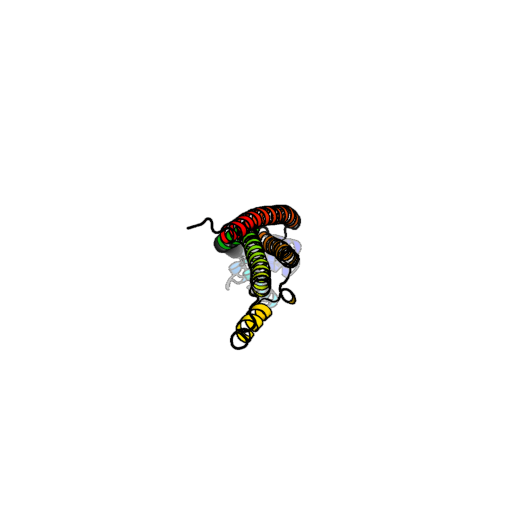 1627 C C . LEU A 1 218 ? 7.987 7.203 -17.399 1.00 94.19 218 LEU A C 1
ATOM 1629 O O . LEU A 1 218 ? 8.935 7.749 -17.963 1.00 94.19 218 LEU A O 1
ATOM 1633 N N . TYR A 1 219 ? 7.923 5.879 -17.230 1.00 95.38 219 TYR A N 1
ATOM 1634 C CA . TYR A 1 219 ? 8.939 4.949 -17.727 1.00 95.38 219 TYR A CA 1
ATOM 1635 C C . TYR A 1 219 ? 9.152 5.102 -19.237 1.00 95.38 219 TYR A C 1
ATOM 1637 O O . TYR A 1 219 ? 10.290 5.260 -19.671 1.00 95.38 219 TYR A O 1
ATOM 1645 N N . ALA A 1 220 ? 8.079 5.114 -20.032 1.00 93.81 220 ALA A N 1
ATOM 1646 C CA . ALA A 1 220 ? 8.170 5.237 -21.484 1.00 93.81 220 ALA A CA 1
ATOM 1647 C C . ALA A 1 220 ? 8.818 6.564 -21.914 1.00 93.81 220 ALA A C 1
ATOM 1649 O O . ALA A 1 220 ? 9.688 6.568 -22.784 1.00 93.81 220 ALA A O 1
ATOM 1650 N N . ILE A 1 221 ? 8.447 7.680 -21.274 1.00 95.44 221 ILE A N 1
ATOM 1651 C CA . ILE A 1 221 ? 9.031 9.000 -21.552 1.00 95.44 221 ILE A CA 1
ATOM 1652 C C . ILE A 1 221 ? 10.517 9.030 -21.187 1.00 95.44 221 ILE A C 1
ATOM 1654 O O . ILE A 1 221 ? 11.332 9.460 -22.003 1.00 95.44 221 ILE A O 1
ATOM 1658 N N . ILE A 1 222 ? 10.890 8.568 -19.989 1.00 95.06 222 ILE A N 1
ATOM 1659 C CA . ILE A 1 222 ? 12.296 8.570 -19.562 1.00 95.06 222 ILE A CA 1
ATOM 1660 C C . ILE A 1 222 ? 13.121 7.638 -20.441 1.00 95.06 222 ILE A C 1
ATOM 1662 O O . ILE A 1 222 ? 14.164 8.054 -20.934 1.00 95.06 222 ILE A O 1
ATOM 1666 N N . ALA A 1 223 ? 12.658 6.411 -20.682 1.00 93.38 223 ALA A N 1
ATOM 1667 C CA . ALA A 1 223 ? 13.355 5.465 -21.544 1.00 93.38 223 ALA A CA 1
ATOM 1668 C C . ALA A 1 223 ? 13.583 6.058 -22.940 1.00 93.38 223 ALA A C 1
ATOM 1670 O O . ALA A 1 223 ? 14.690 5.963 -23.468 1.00 93.38 223 ALA A O 1
ATOM 1671 N N . PHE A 1 224 ? 12.579 6.730 -23.512 1.00 92.75 224 PHE A N 1
ATOM 1672 C CA . PHE A 1 224 ? 12.699 7.390 -24.808 1.00 92.75 224 PHE A CA 1
ATOM 1673 C C . PHE A 1 224 ? 13.736 8.522 -24.794 1.00 92.75 224 PHE A C 1
ATOM 1675 O O . PHE A 1 224 ? 14.658 8.516 -25.609 1.00 92.75 224 PHE A O 1
ATOM 1682 N N . ILE A 1 225 ? 13.628 9.462 -23.847 1.00 94.75 225 ILE A N 1
ATOM 1683 C CA . ILE A 1 225 ? 14.541 10.611 -23.742 1.00 94.75 225 ILE A CA 1
ATOM 1684 C C . ILE A 1 225 ? 15.979 10.144 -23.503 1.00 94.75 225 ILE A C 1
ATOM 1686 O O . ILE A 1 225 ? 16.896 10.605 -24.178 1.00 94.75 225 ILE A O 1
ATOM 1690 N N . VAL A 1 226 ? 16.183 9.224 -22.561 1.00 93.62 226 VAL A N 1
ATOM 1691 C CA . VAL A 1 226 ? 17.519 8.756 -22.176 1.00 93.62 226 VAL A CA 1
ATOM 1692 C C . VAL A 1 226 ? 18.156 7.940 -23.300 1.00 93.62 226 VAL A C 1
ATOM 1694 O O . VAL A 1 226 ? 19.331 8.134 -23.603 1.00 93.62 226 VAL A O 1
ATOM 1697 N N . THR A 1 227 ? 17.386 7.081 -23.975 1.00 90.25 227 THR A N 1
ATOM 1698 C CA . THR A 1 227 ? 17.880 6.343 -25.149 1.00 90.25 227 THR A CA 1
ATOM 1699 C C . THR A 1 227 ? 18.287 7.300 -26.265 1.00 90.25 227 THR A C 1
ATOM 1701 O O . THR A 1 227 ? 19.352 7.130 -26.857 1.00 90.25 227 THR A O 1
ATOM 1704 N N . LEU A 1 228 ? 17.482 8.330 -26.537 1.00 90.62 228 LEU A N 1
ATOM 1705 C CA . LEU A 1 228 ? 17.780 9.342 -27.548 1.00 90.62 228 LEU A CA 1
ATOM 1706 C C . LEU A 1 228 ? 19.061 10.113 -27.193 1.00 90.62 228 LEU A C 1
ATOM 1708 O O . LEU A 1 228 ? 19.970 10.190 -28.018 1.00 90.62 228 LEU A O 1
ATOM 1712 N N . LEU A 1 229 ? 19.178 10.600 -25.953 1.00 91.00 229 LEU A N 1
ATOM 1713 C CA . LEU A 1 229 ? 20.353 11.326 -25.459 1.00 91.00 229 LEU A CA 1
ATOM 1714 C C . LEU A 1 229 ? 21.627 10.479 -25.598 1.00 91.00 229 LEU A C 1
ATOM 1716 O O . LEU A 1 229 ? 22.602 10.917 -26.210 1.00 91.00 229 LEU A O 1
ATOM 1720 N N . PHE A 1 230 ? 21.612 9.239 -25.107 1.00 88.19 230 PHE A N 1
ATOM 1721 C CA . PHE A 1 230 ? 22.785 8.374 -25.203 1.00 88.19 230 PHE A CA 1
ATOM 1722 C C . PHE A 1 230 ? 23.101 7.926 -26.630 1.00 88.19 230 PHE A C 1
ATOM 1724 O O . PHE A 1 230 ? 24.270 7.716 -26.953 1.00 88.19 230 PHE A O 1
ATOM 1731 N N . THR A 1 231 ? 22.101 7.822 -27.508 1.00 83.25 231 THR A N 1
ATOM 1732 C CA . THR A 1 231 ? 22.340 7.546 -28.931 1.00 83.25 231 THR A CA 1
ATOM 1733 C C . THR A 1 231 ? 23.106 8.698 -29.587 1.00 83.25 231 THR A C 1
ATOM 1735 O O . THR A 1 231 ? 24.058 8.440 -30.324 1.00 83.25 231 THR A O 1
ATOM 1738 N N . PHE A 1 232 ? 22.766 9.956 -29.277 1.00 86.25 232 PHE A N 1
ATOM 1739 C CA . PHE A 1 232 ? 23.532 11.122 -29.738 1.00 86.25 232 PHE A CA 1
ATOM 1740 C C . PHE A 1 232 ? 24.951 11.148 -29.165 1.00 86.25 232 PHE A C 1
ATOM 1742 O O . PHE A 1 232 ? 25.904 11.352 -29.915 1.00 86.25 232 PHE A O 1
ATOM 1749 N N . MET A 1 233 ? 25.124 10.871 -27.869 1.00 84.25 233 MET A N 1
ATOM 1750 C CA . MET A 1 233 ? 26.462 10.794 -27.266 1.00 84.25 233 MET A CA 1
ATOM 1751 C C . MET A 1 233 ? 27.327 9.708 -27.911 1.00 84.25 233 MET A C 1
ATOM 1753 O O . MET A 1 233 ? 28.487 9.951 -28.238 1.00 84.25 233 MET A O 1
ATOM 1757 N N . ALA A 1 234 ? 26.762 8.522 -28.146 1.00 78.44 234 ALA A N 1
ATOM 1758 C CA . ALA A 1 234 ? 27.464 7.437 -28.819 1.00 78.44 234 ALA A CA 1
ATOM 1759 C C . ALA A 1 234 ? 27.840 7.797 -30.267 1.00 78.44 234 ALA A C 1
ATOM 1761 O O . ALA A 1 234 ? 28.826 7.286 -30.781 1.00 78.44 234 ALA A O 1
ATOM 1762 N N . GLN A 1 235 ? 27.079 8.656 -30.951 1.00 78.56 235 GLN A N 1
ATOM 1763 C CA . GLN A 1 235 ? 27.476 9.184 -32.261 1.00 78.56 235 GLN A CA 1
ATOM 1764 C C . GLN A 1 235 ? 28.608 10.216 -32.149 1.00 78.56 235 GLN A C 1
ATOM 1766 O O . GLN A 1 235 ? 29.569 10.114 -32.907 1.00 78.56 235 GLN A O 1
ATOM 1771 N N . GLY A 1 236 ? 28.535 11.144 -31.188 1.00 77.25 236 GLY A N 1
ATOM 1772 C CA . GLY A 1 236 ? 29.551 12.185 -30.982 1.00 77.25 236 GLY A CA 1
ATOM 1773 C C . GLY A 1 236 ? 30.932 11.634 -30.612 1.00 77.25 236 GLY A C 1
ATOM 1774 O O . GLY A 1 236 ? 31.935 12.072 -31.167 1.00 77.25 236 GLY A O 1
ATOM 1775 N N . ILE A 1 237 ? 30.991 10.602 -29.761 1.00 71.88 237 ILE A N 1
ATOM 1776 C CA . ILE A 1 237 ? 32.252 9.911 -29.421 1.00 71.88 237 ILE A CA 1
ATOM 1777 C C . ILE A 1 237 ? 32.899 9.283 -30.667 1.00 71.88 237 ILE A C 1
ATOM 1779 O O . ILE A 1 237 ? 34.120 9.218 -30.767 1.00 71.88 237 ILE A O 1
ATOM 1783 N N . LEU A 1 238 ? 32.095 8.840 -31.635 1.00 61.66 238 LEU A N 1
ATOM 1784 C CA . LEU A 1 238 ? 32.584 8.187 -32.849 1.00 61.66 238 LEU A CA 1
ATOM 1785 C C . LEU A 1 238 ? 33.021 9.151 -33.962 1.00 61.66 238 LEU A C 1
ATOM 1787 O O . LEU A 1 238 ? 33.780 8.730 -34.828 1.00 61.66 238 LEU A O 1
ATOM 1791 N N . GLN A 1 239 ? 32.559 10.406 -33.970 1.00 63.25 239 GLN A N 1
ATOM 1792 C CA . GLN A 1 239 ? 32.970 11.403 -34.974 1.00 63.25 239 GLN A CA 1
ATOM 1793 C C . GLN A 1 239 ? 34.228 12.192 -34.578 1.00 63.25 239 GLN A C 1
ATOM 1795 O O . GLN A 1 239 ? 34.756 12.932 -35.401 1.00 63.25 239 GLN A O 1
ATOM 1800 N N . GLY A 1 240 ? 34.752 12.007 -33.360 1.00 57.06 240 GLY A N 1
ATOM 1801 C CA . GLY A 1 240 ? 36.011 12.632 -32.940 1.00 57.06 240 GLY A CA 1
ATOM 1802 C C . GLY A 1 240 ? 35.938 14.148 -32.712 1.00 57.06 240 GLY A C 1
ATOM 1803 O O . GLY A 1 240 ? 36.972 14.802 -32.756 1.00 57.06 240 GLY A O 1
ATOM 1804 N N . GLU A 1 241 ? 34.756 14.712 -32.446 1.00 47.91 241 GLU A N 1
ATOM 1805 C CA . GLU A 1 241 ? 34.558 16.161 -32.218 1.00 47.91 241 GLU A CA 1
ATOM 1806 C C . GLU A 1 241 ? 34.463 16.570 -30.733 1.00 47.91 241 GLU A C 1
ATOM 1808 O O . GLU A 1 241 ? 33.887 17.601 -30.396 1.00 47.91 241 GLU A O 1
ATOM 1813 N N . LEU A 1 242 ? 35.037 15.791 -29.812 1.00 46.12 242 LEU A N 1
ATOM 1814 C CA . LEU A 1 242 ? 35.194 16.216 -28.414 1.00 46.12 242 LEU A CA 1
ATOM 1815 C C . LEU A 1 242 ? 36.623 15.955 -27.914 1.00 46.12 242 LEU A C 1
ATOM 1817 O O . LEU A 1 242 ? 36.858 15.094 -27.065 1.00 46.12 242 LEU A O 1
ATOM 1821 N N . VAL A 1 243 ? 37.559 16.730 -28.469 1.00 39.56 243 VAL A N 1
ATOM 1822 C CA . VAL A 1 243 ? 38.672 17.353 -27.732 1.00 39.56 243 VAL A CA 1
ATOM 1823 C C . VAL A 1 243 ? 38.478 18.858 -27.831 1.00 39.56 243 VAL A C 1
ATOM 1825 O O . VAL A 1 243 ? 38.199 19.321 -28.959 1.00 39.56 243 VAL A O 1
#

Nearest PDB structures (foldseek):
  7p3r-assembly1_C  TM=2.095E-01  e=5.031E-01  Vibrio cholerae O1 biovar El Tor str. N16961
  7a0g-assembly1_GGG  TM=2.423E-01  e=3.506E+00  Serratia marcescens
  7a0g-assembly1_HHH  TM=2.420E-01  e=5.903E+00  Serratia marcescens

Foldseek 3Di:
DVLQVQLVVQPPDPVSVLSVQLVCCCPVVVDDSCCCQDPPPRHSCVVVVDPVVVVVSVVVVVVPVCDPVVVVVVVVVVVVVVVVVVVVLVVLCVVCVVVLVVLLCCLQPDLLQVLLLVLLVLLLVLLLLVVVLVVLVVVVVVPPDDPPPPCVVVSVVVSVVSPNVPRDDSVVVNVVSLVVSLVSSLVSLQVSCCSPPNPPPVVSVVSSVVSSVNSNVSSVVSNVVSNVVSVVVSVVVVVPPDD

Mean predicted aligned error: 14.9 Å

Secondary structure (DSSP, 8-state):
-HHHHHHHHTTTSHHHHHHHHHHHHHHHS---HHHHHH-TTT-HHHHS--HHHHHHHHHHHHHHHS-HHHHHHHHHHHHHHHHHHHHHHHHHHHHHHHHHHHHHHIIIIIHHHHHHHHHHHHHHHHHHHHHHHHHHHHHHHH---S--TTTHHHHHHHHHHT-GGG---HHHHHHHHHHHHHHHHHHHHHHHHHHHTSS-HHHHHHHHHHHHHHHHHHHHHHHHHHHHHHHHHHHHHHHT---